Protein AF-A0A077ZLP6-F1 (afdb_monomer_lite)

Sequence (309 aa):
MMGVIFCQIMNKIVESLLLATILLAFRTSAKTLIQLREEMIDIIDYIYEKGIHTNPPIGLAITALKTGIINHQLAQCRLTYPAGLPMRWYLPFSEEDHAFSDLKSLMERLSTSNQTEYNLLQWGSIRYNKNGQVRNKSDNAVYLYQIPNIINGIFLRTMNRSNDQKEYNILYSDFEGDYFVASHKIKDEKIVAPKVAVLFNNLTTLRNVFNAWIPKQVGSLFITYTAEKGIQYVDLYGVPVVGKDEVQQNYSVFVCVHDPVRQYCFSRGKIKDCDIEYDSCVQCLPNLGMRNCQLGMNTIFFNLLSIFT

Foldseek 3Di:
DPVVVVVVVVVVVVVVVVVVVVVVVVVVVVVLLLLLLVVLVVLLVCLLPQQLFFVLRKAKFKAFLAPPPDPCSPQRCCQDFQRWFFAAFAAALDPVDHRCPGVVVVRVPTDTHPDRLKPPDGLCLQLAFPVRDGDDPPDSRHDQLSRFKEWNQKKFFDWDADPVRQWIWTWIAGSVRDIDIWIQGDDPNATDDDRPHHRDSHSVVVVQLCVQCVVPSPGIWIWIQGSRRGTFTADSSQHTSDDDDGDPHSMHMGITRGDRQNVFAPDWDWDDDPNDIIIARPHTDPPPVSRNHCPVVNVVVVVCVVVVD

Organism: Trichuris trichiura (NCBI:txid36087)

Structure (mmCIF, N/CA/C/O backbone):
data_AF-A0A077ZLP6-F1
#
_entry.id   AF-A0A077ZLP6-F1
#
loop_
_atom_site.group_PDB
_atom_site.id
_atom_site.type_symbol
_atom_site.label_atom_id
_atom_site.label_alt_id
_atom_site.label_comp_id
_atom_site.label_asym_id
_atom_site.label_entity_id
_atom_site.label_seq_id
_atom_site.pdbx_PDB_ins_code
_atom_site.Cartn_x
_atom_site.Cartn_y
_atom_site.Cartn_z
_atom_site.occupancy
_atom_site.B_iso_or_equiv
_atom_site.auth_seq_id
_atom_site.auth_comp_id
_atom_site.auth_asym_id
_atom_site.auth_atom_id
_atom_site.pdbx_PDB_model_num
ATOM 1 N N . MET A 1 1 ? -37.860 -47.439 21.982 1.00 48.22 1 MET A N 1
ATOM 2 C CA . MET A 1 1 ? -36.979 -47.420 20.787 1.00 48.22 1 MET A CA 1
ATOM 3 C C . MET A 1 1 ? -36.979 -46.090 20.017 1.00 48.22 1 MET A C 1
ATOM 5 O O . MET A 1 1 ? -36.049 -45.851 19.264 1.00 48.22 1 MET A O 1
ATOM 9 N N . MET A 1 2 ? -37.956 -45.195 20.225 1.00 44.34 2 MET A N 1
ATOM 10 C CA . MET A 1 2 ? -38.107 -43.938 19.467 1.00 44.34 2 MET A CA 1
ATOM 11 C C . MET A 1 2 ? -37.126 -42.810 19.876 1.00 44.34 2 MET A C 1
ATOM 13 O O . MET A 1 2 ? -36.777 -41.971 19.053 1.00 44.34 2 MET A O 1
ATOM 17 N N . GLY A 1 3 ? -36.622 -42.813 21.120 1.00 41.28 3 GLY A N 1
ATOM 18 C CA . GLY A 1 3 ? -35.742 -41.751 21.643 1.00 41.28 3 GLY A CA 1
ATOM 19 C C . GLY A 1 3 ? -34.288 -41.777 21.145 1.00 41.28 3 GLY A C 1
ATOM 20 O O . GLY A 1 3 ? -33.660 -40.729 21.042 1.00 41.28 3 GLY A O 1
ATOM 21 N N . VAL A 1 4 ? -33.754 -42.949 20.778 1.00 46.72 4 VAL A N 1
ATOM 22 C CA . VAL A 1 4 ? -32.366 -43.072 20.279 1.00 46.72 4 VAL A CA 1
ATOM 23 C C . VAL A 1 4 ? -32.246 -42.543 18.844 1.00 46.72 4 VAL A C 1
ATOM 25 O O . VAL A 1 4 ? -31.260 -41.894 18.503 1.00 46.72 4 VAL A O 1
ATOM 28 N N . ILE A 1 5 ? -33.284 -42.745 18.027 1.00 50.25 5 ILE A N 1
ATOM 29 C CA . ILE A 1 5 ? -33.324 -42.285 16.632 1.00 50.25 5 ILE A CA 1
ATOM 30 C C . ILE A 1 5 ? -33.351 -40.750 16.569 1.00 50.25 5 ILE A C 1
ATOM 32 O O . ILE A 1 5 ? -32.614 -40.152 15.789 1.00 50.25 5 ILE A O 1
ATOM 36 N N . PHE A 1 6 ? -34.137 -40.098 17.432 1.00 33.94 6 PHE A N 1
ATOM 37 C CA . PHE A 1 6 ? -34.251 -38.634 17.446 1.00 33.94 6 PHE A CA 1
ATOM 38 C C . PHE A 1 6 ? -32.930 -37.941 17.814 1.00 33.94 6 PHE A C 1
ATOM 40 O O . PHE A 1 6 ? -32.545 -36.961 17.179 1.00 33.94 6 PHE A O 1
ATOM 47 N N . CYS A 1 7 ? -32.197 -38.489 18.789 1.00 42.88 7 CYS A N 1
ATOM 48 C CA . CYS A 1 7 ? -30.917 -37.933 19.232 1.00 42.88 7 CYS A CA 1
ATOM 49 C C . CYS A 1 7 ? -29.829 -38.054 18.145 1.00 42.88 7 CYS A C 1
ATOM 51 O O . CYS A 1 7 ? -29.072 -37.115 17.904 1.00 42.88 7 CYS A O 1
ATOM 53 N N . GLN A 1 8 ? -29.802 -39.176 17.412 1.00 48.22 8 GLN A N 1
ATOM 54 C CA . GLN A 1 8 ? -28.882 -39.358 16.284 1.00 48.22 8 GLN A CA 1
ATOM 55 C C . GLN A 1 8 ? -29.190 -38.428 15.102 1.00 48.22 8 GLN A C 1
ATOM 57 O O . GLN A 1 8 ? -28.264 -37.939 14.456 1.00 48.22 8 GLN A O 1
ATOM 62 N N . ILE A 1 9 ? -30.470 -38.162 14.817 1.00 58.56 9 ILE A N 1
ATOM 63 C CA . ILE A 1 9 ? -30.868 -37.221 13.759 1.00 58.56 9 ILE A CA 1
ATOM 64 C C . ILE A 1 9 ? -30.457 -35.792 14.135 1.00 58.56 9 ILE A C 1
ATOM 66 O O . ILE A 1 9 ? -29.878 -35.090 13.308 1.00 58.56 9 ILE A O 1
ATOM 70 N N . MET A 1 10 ? -30.699 -35.375 15.381 1.00 50.28 10 MET A N 1
ATOM 71 C CA . MET A 1 10 ? -30.388 -34.015 15.827 1.00 50.28 10 MET A CA 1
ATOM 72 C C . MET A 1 10 ? -28.877 -33.735 15.811 1.00 50.28 10 MET A C 1
ATOM 74 O O . MET A 1 10 ? -28.467 -32.693 15.304 1.00 50.28 10 MET A O 1
ATOM 78 N N . ASN A 1 11 ? -28.045 -34.689 16.250 1.00 60.09 11 ASN A N 1
ATOM 79 C CA . ASN A 1 11 ? -26.585 -34.555 16.164 1.00 60.09 11 ASN A CA 1
ATOM 80 C C . ASN A 1 11 ? -26.098 -34.433 14.714 1.00 60.09 11 ASN A C 1
ATOM 82 O O . ASN A 1 11 ? -25.303 -33.545 14.419 1.00 60.09 11 ASN A O 1
ATOM 86 N N . LYS A 1 12 ? -26.631 -35.239 13.783 1.00 62.28 12 LYS A N 1
ATOM 87 C CA . LYS A 1 12 ? -26.271 -35.139 12.357 1.00 62.28 12 LYS A CA 1
ATOM 88 C C . LYS A 1 12 ? -26.661 -33.796 11.738 1.00 62.28 12 LYS A C 1
ATOM 90 O O . LYS A 1 12 ? -25.927 -33.285 10.894 1.00 62.28 12 LYS A O 1
ATOM 95 N N . ILE A 1 13 ? -27.797 -33.219 12.139 1.00 71.69 13 ILE A N 1
ATOM 96 C CA . ILE A 1 13 ? -28.237 -31.899 11.664 1.00 71.69 13 ILE A CA 1
ATOM 97 C C . ILE A 1 13 ? -27.303 -30.801 12.189 1.00 71.69 13 ILE A C 1
ATOM 99 O O . ILE A 1 13 ? -26.882 -29.949 11.409 1.00 71.69 13 ILE A O 1
ATOM 103 N N . VAL A 1 14 ? -26.937 -30.838 13.475 1.00 65.44 14 VAL A N 1
ATOM 104 C CA . VAL A 1 14 ? -26.019 -29.859 14.084 1.00 65.44 14 VAL A CA 1
ATOM 105 C C . VAL A 1 14 ? -24.618 -29.959 13.478 1.00 65.44 14 VAL A C 1
ATOM 107 O O . VAL A 1 14 ? -24.058 -28.936 13.095 1.00 65.44 14 VAL A O 1
ATOM 110 N N . GLU A 1 15 ? -24.076 -31.169 13.313 1.00 64.56 15 GLU A N 1
ATOM 111 C CA . GLU A 1 15 ? -22.787 -31.388 12.643 1.00 64.56 15 GLU A CA 1
ATOM 112 C C . GLU A 1 15 ? -22.812 -30.879 11.197 1.00 64.56 15 GLU A C 1
ATOM 114 O O . GLU A 1 15 ? -21.887 -30.187 10.775 1.00 64.56 15 GLU A O 1
ATOM 119 N N . SER A 1 16 ? -23.894 -31.144 10.454 1.00 66.44 16 SER A N 1
ATOM 120 C CA . SER A 1 16 ? -24.053 -30.668 9.073 1.00 66.44 16 SER A CA 1
ATOM 121 C C . SER A 1 16 ? -24.166 -29.143 8.988 1.00 66.44 16 SER A C 1
ATOM 123 O O . SER A 1 16 ? -23.597 -28.543 8.080 1.00 66.44 16 SER A O 1
ATOM 125 N N . LEU A 1 17 ? -24.863 -28.500 9.933 1.00 68.56 17 LEU A N 1
ATOM 126 C CA . LEU A 1 17 ? -24.962 -27.038 10.025 1.00 68.56 17 LEU A CA 1
ATOM 127 C C . LEU A 1 17 ? -23.618 -26.398 10.385 1.00 68.56 17 LEU A C 1
ATOM 129 O O . LEU A 1 17 ? -23.260 -25.375 9.797 1.00 68.56 17 LEU A O 1
ATOM 133 N N . LEU A 1 18 ? -22.864 -27.002 11.308 1.00 67.12 18 LEU A N 1
ATOM 134 C CA . LEU A 1 18 ? -21.529 -26.543 11.691 1.00 67.12 18 LEU A CA 1
ATOM 135 C C . LEU A 1 18 ? -20.546 -26.687 10.519 1.00 67.12 18 LEU A C 1
ATOM 137 O O . LEU A 1 18 ? -19.848 -25.740 10.173 1.00 67.12 18 LEU A O 1
ATOM 141 N N . LEU A 1 19 ? -20.548 -27.839 9.841 1.00 63.84 19 LEU A N 1
ATOM 142 C CA . LEU A 1 19 ? -19.777 -28.068 8.616 1.00 63.84 19 LEU A CA 1
ATOM 143 C C . LEU A 1 19 ? -20.162 -27.076 7.516 1.00 63.84 19 LEU A C 1
ATOM 145 O O . LEU A 1 19 ? -19.279 -26.521 6.872 1.00 63.84 19 LEU A O 1
ATOM 149 N N . ALA A 1 20 ? -21.454 -26.801 7.318 1.00 61.38 20 ALA A N 1
ATOM 150 C CA . ALA A 1 20 ? -21.916 -25.840 6.321 1.00 61.38 20 ALA A CA 1
ATOM 151 C C . ALA A 1 20 ? -21.476 -24.405 6.645 1.00 61.38 20 ALA A C 1
ATOM 153 O O . ALA A 1 20 ? -21.004 -23.706 5.753 1.00 61.38 20 ALA A O 1
ATOM 154 N N . THR A 1 21 ? -21.572 -23.968 7.905 1.00 61.72 21 THR A N 1
ATOM 155 C CA . THR A 1 21 ? -21.102 -22.631 8.321 1.00 61.72 21 THR A CA 1
ATOM 156 C C . THR A 1 21 ? -19.587 -22.498 8.215 1.00 61.72 21 THR A C 1
ATOM 158 O O . THR A 1 21 ? -19.107 -21.488 7.703 1.00 61.72 21 THR A O 1
ATOM 161 N N . ILE A 1 22 ? -18.834 -23.529 8.603 1.00 63.56 22 ILE A N 1
ATOM 162 C CA . ILE A 1 22 ? -17.379 -23.587 8.434 1.00 63.56 22 ILE A CA 1
ATOM 163 C C . ILE A 1 22 ? -17.004 -23.544 6.941 1.00 63.56 22 ILE A C 1
ATOM 165 O O . ILE A 1 22 ? -16.161 -22.745 6.541 1.00 63.56 22 ILE A O 1
ATOM 169 N N . LEU A 1 23 ? -17.661 -24.341 6.089 1.00 53.47 23 LEU A N 1
ATOM 170 C CA . LEU A 1 23 ? -17.427 -24.356 4.638 1.00 53.47 23 LEU A CA 1
ATOM 171 C C . LEU A 1 23 ? -17.784 -23.023 3.974 1.00 53.47 23 LEU A C 1
ATOM 173 O O . LEU A 1 23 ? -17.065 -22.584 3.077 1.00 53.47 23 LEU A O 1
ATOM 177 N N . LEU A 1 24 ? -18.875 -22.376 4.394 1.00 47.62 24 LEU A N 1
ATOM 178 C CA . LEU A 1 24 ? -19.257 -21.049 3.910 1.00 47.62 24 LEU A CA 1
ATOM 179 C C . LEU A 1 24 ? -18.215 -20.003 4.308 1.00 47.62 24 LEU A C 1
ATOM 181 O O . LEU A 1 24 ? -17.778 -19.261 3.434 1.00 47.62 24 LEU A O 1
ATOM 185 N N . ALA A 1 25 ? -17.761 -20.002 5.566 1.00 45.91 25 ALA A N 1
ATOM 186 C CA . ALA A 1 25 ? -16.713 -19.101 6.041 1.00 45.91 25 ALA A CA 1
ATOM 187 C C . ALA A 1 25 ? -15.387 -19.310 5.288 1.00 45.91 25 ALA A C 1
ATOM 189 O O . ALA A 1 25 ? -14.769 -18.347 4.840 1.00 45.91 25 ALA A O 1
ATOM 190 N N . PHE A 1 26 ? -14.976 -20.564 5.062 1.00 46.78 26 PHE A N 1
ATOM 191 C CA . PHE A 1 26 ? -13.786 -20.860 4.260 1.00 46.78 26 PHE A CA 1
ATOM 192 C C . PHE A 1 26 ? -13.941 -20.417 2.803 1.00 46.78 26 PHE A C 1
ATOM 194 O O . PHE A 1 26 ? -12.996 -19.877 2.228 1.00 46.78 26 PHE A O 1
ATOM 201 N N . ARG A 1 27 ? -15.122 -20.601 2.197 1.00 35.47 27 ARG A N 1
ATOM 202 C CA . ARG A 1 27 ? -15.394 -20.151 0.823 1.00 35.47 27 ARG A CA 1
ATOM 203 C C . ARG A 1 27 ? -15.379 -18.633 0.699 1.00 35.47 27 ARG A C 1
ATOM 205 O O . ARG A 1 27 ? -14.809 -18.134 -0.267 1.00 35.47 27 ARG A O 1
ATOM 212 N N . THR A 1 28 ? -15.980 -17.903 1.640 1.00 53.41 28 THR A N 1
ATOM 213 C CA . THR A 1 28 ? -15.968 -16.434 1.616 1.00 53.41 28 THR A CA 1
ATOM 214 C C . THR A 1 28 ? -14.551 -15.905 1.799 1.00 53.41 28 THR A C 1
ATOM 216 O O . THR A 1 28 ? -14.108 -15.120 0.969 1.00 53.41 28 THR A O 1
ATOM 219 N N . SER A 1 29 ? -13.795 -16.408 2.782 1.00 55.69 29 SER A N 1
ATOM 220 C CA . SER A 1 29 ? -12.392 -16.018 2.977 1.00 55.69 29 SER A CA 1
ATOM 221 C C . SER A 1 29 ? -11.520 -16.333 1.757 1.00 55.69 29 SER A C 1
ATOM 223 O O . SER A 1 29 ? -10.764 -15.473 1.314 1.00 55.69 29 SER A O 1
ATOM 225 N N . ALA A 1 30 ? -11.648 -1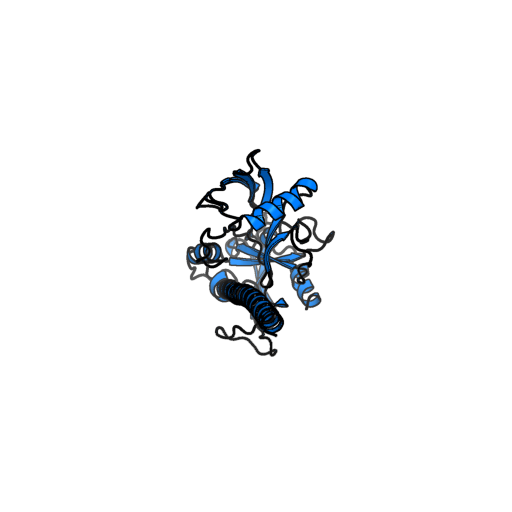7.525 1.162 1.00 50.19 30 ALA A N 1
ATOM 226 C CA . ALA A 1 30 ? -10.885 -17.889 -0.033 1.00 50.19 30 ALA A CA 1
ATOM 227 C C . ALA A 1 30 ? -11.230 -17.001 -1.240 1.00 50.19 30 ALA A C 1
ATOM 229 O O . ALA A 1 30 ? -10.330 -16.589 -1.972 1.00 50.19 30 ALA A O 1
ATOM 230 N N . LYS A 1 31 ? -12.516 -16.667 -1.430 1.00 56.19 31 LYS A N 1
ATOM 231 C CA . LYS A 1 31 ? -12.955 -15.752 -2.491 1.00 56.19 31 LYS A CA 1
ATOM 232 C C . LYS A 1 31 ? -12.349 -14.358 -2.302 1.00 56.19 31 LYS A C 1
ATOM 234 O O . LYS A 1 31 ? -11.838 -13.799 -3.267 1.00 56.19 31 LYS A O 1
ATOM 239 N N . THR A 1 32 ? -12.336 -13.842 -1.073 1.00 74.38 32 THR A N 1
ATOM 240 C CA . THR A 1 32 ? -11.725 -12.544 -0.750 1.00 74.38 32 THR A CA 1
ATOM 241 C C . THR A 1 32 ? -10.216 -12.532 -1.015 1.00 74.38 32 THR A C 1
ATOM 243 O O . THR A 1 32 ? -9.708 -11.556 -1.554 1.00 74.38 32 THR A O 1
ATOM 246 N N . LEU A 1 33 ? -9.496 -13.617 -0.703 1.00 74.19 33 LEU A N 1
ATOM 247 C CA . LEU A 1 33 ? -8.049 -13.706 -0.951 1.00 74.19 33 LEU A CA 1
ATOM 248 C C . LEU A 1 33 ? -7.694 -13.770 -2.439 1.00 74.19 33 LEU A C 1
ATOM 250 O O . LEU A 1 33 ? -6.760 -13.102 -2.876 1.00 74.19 33 LEU A O 1
ATOM 254 N N . ILE A 1 34 ? -8.434 -14.558 -3.226 1.00 82.00 34 ILE A N 1
ATOM 255 C CA . ILE A 1 34 ? -8.231 -14.622 -4.681 1.00 82.00 34 ILE A CA 1
ATOM 256 C C . ILE A 1 34 ? -8.481 -13.248 -5.299 1.00 82.00 34 ILE A C 1
ATOM 258 O O . ILE A 1 34 ? -7.645 -12.770 -6.059 1.00 82.00 34 ILE A O 1
ATOM 262 N N . GLN A 1 35 ? -9.585 -12.604 -4.921 1.00 83.56 35 GLN A N 1
ATOM 263 C CA . GLN A 1 35 ? -9.942 -11.282 -5.416 1.00 83.56 35 GLN A CA 1
ATOM 264 C C . GLN A 1 35 ? -8.870 -10.241 -5.068 1.00 83.56 35 GLN A C 1
ATOM 266 O O . GLN A 1 35 ? -8.406 -9.522 -5.945 1.00 83.56 35 GLN A O 1
ATOM 271 N N . LEU A 1 36 ? -8.407 -10.202 -3.817 1.00 83.75 36 LEU A N 1
ATOM 272 C CA . LEU A 1 36 ? -7.350 -9.282 -3.403 1.00 83.75 36 LEU A CA 1
ATOM 273 C C . LEU A 1 36 ? -6.045 -9.510 -4.178 1.00 83.75 36 LEU A C 1
ATOM 275 O O . LEU A 1 36 ? -5.389 -8.559 -4.596 1.00 83.75 36 LEU A O 1
ATOM 279 N N . ARG A 1 37 ? -5.662 -10.775 -4.369 1.00 86.38 37 ARG A N 1
ATOM 280 C CA . ARG A 1 37 ? -4.489 -11.142 -5.163 1.00 86.38 37 ARG A CA 1
ATOM 281 C C . ARG A 1 37 ? -4.602 -10.618 -6.595 1.00 86.38 37 ARG A C 1
ATOM 283 O O . ARG A 1 37 ? -3.617 -10.112 -7.122 1.00 86.38 37 ARG A O 1
ATOM 290 N N . GLU A 1 38 ? -5.770 -10.748 -7.215 1.00 87.12 38 GLU A N 1
ATOM 291 C CA . GLU A 1 38 ? -6.031 -10.226 -8.560 1.00 87.12 38 GLU A CA 1
ATOM 292 C C . GLU A 1 38 ? -5.980 -8.693 -8.596 1.00 87.12 38 GLU A C 1
ATOM 294 O O . GLU A 1 38 ? -5.332 -8.135 -9.477 1.00 87.12 38 GLU A O 1
ATOM 299 N N . GLU A 1 39 ? -6.561 -8.013 -7.604 1.00 87.62 39 GLU A N 1
ATOM 300 C CA . GLU A 1 39 ? -6.491 -6.551 -7.476 1.00 87.62 39 GLU A CA 1
ATOM 301 C C . GLU A 1 39 ? -5.045 -6.050 -7.333 1.00 87.62 39 GLU A C 1
ATOM 303 O O . GLU A 1 39 ? -4.663 -5.063 -7.959 1.00 87.62 39 GLU A O 1
ATOM 308 N N . MET A 1 40 ? -4.209 -6.739 -6.550 1.00 88.12 40 MET A N 1
ATOM 309 C CA . MET A 1 40 ? -2.796 -6.375 -6.406 1.00 88.12 40 MET A CA 1
ATOM 310 C C . MET A 1 40 ? -2.015 -6.565 -7.706 1.00 88.12 40 MET A C 1
ATOM 312 O O . MET A 1 40 ? -1.199 -5.711 -8.047 1.00 88.12 40 MET A O 1
ATOM 316 N N . ILE A 1 41 ? -2.262 -7.658 -8.438 1.00 87.50 41 ILE A N 1
ATOM 317 C CA . ILE A 1 41 ? -1.643 -7.884 -9.753 1.00 87.50 41 ILE A CA 1
ATOM 318 C C . ILE A 1 41 ? -2.039 -6.761 -10.719 1.00 87.50 41 ILE A C 1
ATOM 320 O O . ILE A 1 41 ? -1.160 -6.208 -11.370 1.00 87.50 41 ILE A O 1
ATOM 324 N N . ASP A 1 42 ? -3.317 -6.373 -10.758 1.00 87.38 42 ASP A N 1
ATOM 325 C CA . ASP A 1 42 ? -3.814 -5.294 -11.624 1.00 87.38 42 ASP A CA 1
ATOM 326 C C . ASP A 1 42 ? -3.141 -3.943 -11.324 1.00 87.38 42 ASP A C 1
ATOM 328 O O . ASP A 1 42 ? -2.710 -3.242 -12.239 1.00 87.38 42 ASP A O 1
ATOM 332 N N . ILE A 1 43 ? -2.961 -3.595 -10.044 1.00 88.88 43 ILE A N 1
ATOM 333 C CA . ILE A 1 43 ? -2.231 -2.382 -9.643 1.00 88.88 43 ILE A CA 1
ATOM 334 C C . ILE A 1 43 ? -0.769 -2.425 -10.097 1.00 88.88 43 ILE A C 1
ATOM 336 O O . ILE A 1 43 ? -0.258 -1.435 -10.624 1.00 88.88 43 ILE A O 1
ATOM 340 N N . ILE A 1 44 ? -0.081 -3.552 -9.902 1.00 85.56 44 ILE A N 1
ATOM 341 C CA . ILE A 1 44 ? 1.331 -3.684 -10.285 1.00 85.56 44 ILE A CA 1
ATOM 342 C C . ILE A 1 44 ? 1.476 -3.639 -11.809 1.00 85.56 44 ILE A C 1
ATOM 344 O O . ILE A 1 44 ? 2.371 -2.958 -12.307 1.00 85.56 44 ILE A O 1
ATOM 348 N N . ASP A 1 45 ? 0.579 -4.297 -12.544 1.00 84.56 45 ASP A N 1
ATOM 349 C CA . ASP A 1 45 ? 0.541 -4.270 -14.006 1.00 84.56 45 ASP A CA 1
ATOM 350 C C . ASP A 1 45 ? 0.254 -2.859 -14.533 1.00 84.56 45 ASP A C 1
ATOM 352 O O . ASP A 1 45 ? 0.907 -2.412 -15.477 1.00 84.56 45 ASP A O 1
ATOM 356 N N . TYR A 1 46 ? -0.644 -2.108 -13.887 1.00 86.94 46 TYR A N 1
ATOM 357 C CA . TYR A 1 46 ? -0.877 -0.703 -14.219 1.00 86.94 46 TYR A CA 1
ATOM 358 C C . TYR A 1 46 ? 0.396 0.132 -14.045 1.00 86.94 46 TYR A C 1
ATOM 360 O O . TYR A 1 46 ? 0.783 0.866 -14.955 1.00 86.94 46 TYR A O 1
ATOM 368 N N . ILE A 1 47 ? 1.082 0.014 -12.904 1.00 84.94 47 ILE A N 1
ATOM 369 C CA . ILE A 1 47 ? 2.330 0.752 -12.650 1.00 84.94 47 ILE A CA 1
ATOM 370 C C . ILE A 1 47 ? 3.404 0.348 -13.669 1.00 84.94 47 ILE A C 1
ATOM 372 O O . ILE A 1 47 ? 4.082 1.213 -14.222 1.00 84.94 47 ILE A O 1
ATOM 376 N N . TYR A 1 48 ? 3.517 -0.946 -13.970 1.00 79.00 48 TYR A N 1
ATOM 377 C CA . TYR A 1 48 ? 4.460 -1.484 -14.948 1.00 79.00 48 TYR A CA 1
ATOM 378 C C . TYR A 1 48 ? 4.229 -0.920 -16.359 1.00 79.00 48 TYR A C 1
ATOM 380 O O . TYR A 1 48 ? 5.180 -0.499 -17.019 1.00 79.00 48 TYR A O 1
ATOM 388 N N . GLU A 1 49 ? 2.977 -0.905 -16.828 1.00 79.56 49 GLU A N 1
ATOM 389 C CA . GLU A 1 49 ? 2.623 -0.512 -18.198 1.00 79.56 49 GLU A CA 1
ATOM 390 C C . GLU A 1 49 ? 2.467 1.002 -18.379 1.00 79.56 49 GLU A C 1
ATOM 392 O O . GLU A 1 49 ? 2.730 1.527 -19.462 1.00 79.56 49 GLU A O 1
ATOM 397 N N . LYS A 1 50 ? 1.965 1.704 -17.359 1.00 83.44 50 LYS A N 1
ATOM 398 C CA . LYS A 1 50 ? 1.537 3.107 -17.457 1.00 83.44 50 LYS A CA 1
ATOM 399 C C . LYS A 1 50 ? 2.325 4.052 -16.568 1.00 83.44 50 LYS A C 1
ATOM 401 O O . LYS A 1 50 ? 2.357 5.235 -16.888 1.00 83.44 50 LYS A O 1
ATOM 406 N N . GLY A 1 51 ? 2.986 3.570 -15.516 1.00 82.94 51 GLY A N 1
ATOM 407 C CA . GLY A 1 51 ? 3.647 4.423 -14.524 1.00 82.94 51 GLY A CA 1
ATOM 408 C C . GLY A 1 51 ? 4.679 5.381 -15.125 1.00 82.94 51 GLY A C 1
ATOM 409 O O . GLY A 1 51 ? 4.693 6.557 -14.785 1.00 82.94 51 GLY A O 1
ATOM 410 N N . ILE A 1 52 ? 5.471 4.939 -16.106 1.00 76.94 52 ILE A N 1
ATOM 411 C CA . ILE A 1 52 ? 6.451 5.808 -16.794 1.00 76.94 52 ILE A CA 1
ATOM 412 C C . ILE A 1 52 ? 5.810 6.872 -17.700 1.00 76.94 52 ILE A C 1
ATOM 414 O O . ILE A 1 52 ? 6.471 7.826 -18.109 1.00 76.94 52 ILE A O 1
ATOM 418 N N . HIS A 1 53 ? 4.539 6.680 -18.053 1.00 79.94 53 HIS A N 1
ATOM 419 C CA . HIS A 1 53 ? 3.763 7.558 -18.920 1.00 79.94 53 HIS A CA 1
ATOM 420 C C . HIS A 1 53 ? 2.835 8.478 -18.130 1.00 79.94 53 HIS A C 1
ATOM 422 O O . HIS A 1 53 ? 2.155 9.297 -18.742 1.00 79.94 53 HIS A O 1
ATOM 428 N N . THR A 1 54 ? 2.758 8.370 -16.804 1.00 82.12 54 THR A N 1
ATOM 429 C CA . THR A 1 54 ? 2.031 9.353 -15.999 1.00 82.12 54 THR A CA 1
ATOM 430 C C . THR A 1 54 ? 2.900 10.584 -15.755 1.00 82.12 54 THR A C 1
ATOM 432 O O . THR A 1 54 ? 4.127 10.521 -15.793 1.00 82.12 54 THR A O 1
ATOM 435 N N . ASN A 1 55 ? 2.265 11.727 -15.515 1.00 80.06 55 ASN A N 1
ATOM 436 C CA . ASN A 1 55 ? 2.922 12.943 -15.052 1.00 80.06 55 ASN A CA 1
ATOM 437 C C . ASN A 1 55 ? 2.262 13.421 -13.743 1.00 80.06 55 ASN A C 1
ATOM 439 O O . ASN A 1 55 ? 1.100 13.850 -13.793 1.00 80.06 55 ASN A O 1
ATOM 443 N N . PRO A 1 56 ? 2.969 13.351 -12.597 1.00 80.00 56 PRO A N 1
ATOM 444 C CA . PRO A 1 56 ? 4.321 12.790 -12.435 1.00 80.00 56 PRO A CA 1
ATOM 445 C C . PRO A 1 56 ? 4.384 11.270 -12.715 1.00 80.00 56 PRO A C 1
ATOM 447 O O . PRO A 1 56 ? 3.355 10.593 -12.597 1.00 80.00 56 PRO A O 1
ATOM 450 N N . PRO A 1 57 ? 5.556 10.707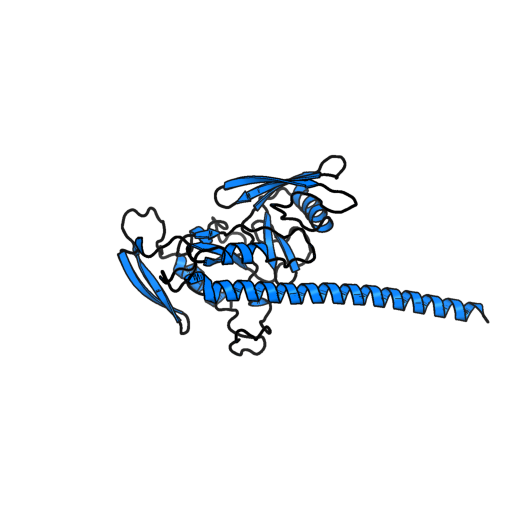 -13.072 1.00 80.50 57 PRO A N 1
ATOM 451 C CA . PRO A 1 57 ? 5.721 9.262 -13.221 1.00 80.50 57 PRO A CA 1
ATOM 452 C C . PRO A 1 57 ? 5.447 8.507 -11.917 1.00 80.50 57 PRO A C 1
ATOM 454 O O . PRO A 1 57 ? 5.766 8.996 -10.833 1.00 80.50 57 PRO A O 1
ATOM 457 N N . ILE A 1 58 ? 4.894 7.301 -12.015 1.00 83.56 58 ILE A N 1
ATOM 458 C CA . ILE A 1 58 ? 4.675 6.400 -10.876 1.00 83.56 58 ILE A CA 1
ATOM 459 C C . ILE A 1 58 ? 5.656 5.228 -10.933 1.00 83.56 58 ILE A C 1
ATOM 461 O O . ILE A 1 58 ? 5.898 4.658 -11.997 1.00 83.56 58 ILE A O 1
ATOM 465 N N . GLY A 1 59 ? 6.179 4.835 -9.774 1.00 80.25 59 GLY A N 1
ATOM 466 C CA . GLY A 1 59 ? 7.026 3.658 -9.604 1.00 80.25 59 GLY A CA 1
ATOM 467 C C . GLY A 1 59 ? 6.835 2.993 -8.243 1.00 80.25 59 GLY A C 1
ATOM 468 O O . GLY A 1 59 ? 5.926 3.337 -7.484 1.00 80.25 59 GLY A O 1
ATOM 469 N N . LEU A 1 60 ? 7.694 2.020 -7.938 1.00 80.06 60 LEU A N 1
ATOM 470 C CA . LEU A 1 60 ? 7.700 1.297 -6.666 1.00 80.06 60 LEU A CA 1
ATOM 471 C C . LEU A 1 60 ? 9.043 1.487 -5.949 1.00 80.06 60 LEU A C 1
ATOM 473 O O . LEU A 1 60 ? 10.098 1.320 -6.559 1.00 80.06 60 LEU A O 1
ATOM 477 N N . ALA A 1 61 ? 9.010 1.778 -4.647 1.00 75.62 61 ALA A N 1
ATOM 478 C CA . ALA A 1 61 ? 10.195 1.791 -3.784 1.00 75.62 61 ALA A CA 1
ATOM 479 C C . ALA A 1 61 ? 10.127 0.673 -2.753 1.00 75.62 61 ALA A C 1
ATOM 481 O O . ALA A 1 61 ? 9.104 0.487 -2.104 1.00 75.62 61 ALA A O 1
ATOM 482 N N . ILE A 1 62 ? 11.231 -0.038 -2.556 1.00 72.38 62 ILE A N 1
ATOM 483 C CA . ILE A 1 62 ? 11.287 -1.222 -1.697 1.00 72.38 62 ILE A CA 1
ATOM 484 C C . ILE A 1 62 ? 11.719 -0.814 -0.291 1.00 72.38 62 ILE A C 1
ATOM 486 O O . ILE A 1 62 ? 12.654 -0.040 -0.119 1.00 72.38 62 ILE A O 1
ATOM 490 N N . THR A 1 63 ? 11.069 -1.372 0.723 1.00 69.44 63 THR A N 1
ATOM 491 C CA . THR A 1 63 ? 11.494 -1.293 2.119 1.00 69.44 63 THR A CA 1
ATOM 492 C C . THR A 1 63 ? 11.773 -2.689 2.658 1.00 69.44 63 THR A C 1
ATOM 494 O O . THR A 1 63 ? 10.973 -3.604 2.472 1.00 69.44 63 THR A O 1
ATOM 497 N N . ALA A 1 64 ? 12.908 -2.864 3.333 1.00 65.06 64 ALA A N 1
ATOM 498 C CA . ALA A 1 64 ? 13.188 -4.086 4.077 1.00 65.06 64 ALA A CA 1
ATOM 499 C C . ALA A 1 64 ? 12.524 -4.006 5.458 1.00 65.06 64 ALA A C 1
ATOM 501 O O . ALA A 1 64 ? 12.790 -3.079 6.226 1.00 65.06 64 ALA A O 1
ATOM 502 N N . LEU A 1 65 ? 11.718 -5.008 5.800 1.00 58.91 65 LEU A N 1
ATOM 503 C CA . LEU A 1 65 ? 11.102 -5.170 7.119 1.00 58.91 65 LEU A CA 1
ATOM 504 C C . LEU A 1 65 ? 12.075 -5.878 8.080 1.00 58.91 65 LEU A C 1
ATOM 506 O O . LEU A 1 65 ? 11.774 -6.929 8.634 1.00 58.91 65 LEU A O 1
ATOM 510 N N . LYS A 1 66 ? 13.304 -5.361 8.219 1.00 52.09 66 LYS A N 1
ATOM 511 C CA . LYS A 1 66 ? 14.314 -5.923 9.134 1.00 52.09 66 LYS A CA 1
ATOM 512 C C . LYS A 1 66 ? 14.831 -4.877 10.113 1.00 52.09 66 LYS A C 1
ATOM 514 O O . LYS A 1 66 ? 15.214 -3.768 9.733 1.00 52.09 66 LYS A O 1
ATOM 519 N N . THR A 1 67 ? 14.889 -5.264 11.385 1.00 50.44 67 THR A N 1
ATOM 520 C CA . THR A 1 67 ? 15.500 -4.502 12.480 1.00 50.44 67 THR A CA 1
ATOM 521 C C . THR A 1 67 ? 16.964 -4.173 12.180 1.00 50.44 67 THR A C 1
ATOM 523 O O . THR A 1 67 ? 17.738 -5.056 11.819 1.00 50.44 67 THR A O 1
ATOM 526 N N . GLY A 1 68 ? 17.358 -2.911 12.373 1.00 42.41 68 GLY A N 1
ATOM 527 C CA . GLY A 1 68 ? 18.767 -2.497 12.435 1.00 42.41 68 GLY A CA 1
ATOM 528 C C . GLY A 1 68 ? 19.495 -2.278 11.104 1.00 42.41 68 GLY A C 1
ATOM 529 O O . GLY A 1 68 ? 20.661 -1.905 11.135 1.00 42.41 68 GLY A O 1
ATOM 530 N N . ILE A 1 69 ? 18.848 -2.473 9.948 1.00 41.16 69 ILE A N 1
ATOM 531 C CA . ILE A 1 69 ? 19.519 -2.340 8.637 1.00 41.16 69 ILE A CA 1
ATOM 532 C C . ILE A 1 69 ? 19.321 -0.949 8.009 1.00 41.16 69 ILE A C 1
ATOM 534 O O . ILE A 1 69 ? 20.157 -0.502 7.229 1.00 41.16 69 ILE A O 1
ATOM 538 N N . ILE A 1 70 ? 18.248 -0.224 8.349 1.00 39.50 70 ILE A N 1
ATOM 539 C CA . ILE A 1 70 ? 17.920 1.056 7.702 1.00 39.50 70 ILE A CA 1
ATOM 540 C C . ILE A 1 70 ? 17.596 2.116 8.764 1.00 39.50 70 ILE A C 1
ATOM 542 O O . ILE A 1 70 ? 16.589 2.018 9.454 1.00 39.50 70 ILE A O 1
ATOM 546 N N . ASN A 1 71 ? 18.422 3.164 8.867 1.00 41.88 71 ASN A N 1
ATOM 547 C CA . ASN A 1 71 ? 18.196 4.297 9.786 1.00 41.88 71 ASN A CA 1
ATOM 548 C C . ASN A 1 71 ? 17.075 5.247 9.316 1.00 41.88 71 ASN A C 1
ATOM 550 O O . ASN A 1 71 ? 16.548 6.033 10.099 1.00 41.88 71 ASN A O 1
ATOM 554 N N . HIS A 1 72 ? 16.682 5.164 8.041 1.00 48.34 72 HIS A N 1
ATOM 555 C CA . HIS A 1 72 ? 15.626 5.978 7.435 1.00 48.34 72 HIS A CA 1
ATOM 556 C C . HIS A 1 72 ? 14.619 5.107 6.667 1.00 48.34 72 HIS A C 1
ATOM 558 O O . HIS A 1 72 ? 14.407 5.296 5.473 1.00 48.34 72 HIS A O 1
ATOM 564 N N . GLN A 1 73 ? 13.984 4.147 7.355 1.00 46.84 73 GLN A N 1
ATOM 565 C CA . GLN A 1 73 ? 12.984 3.211 6.794 1.00 46.84 73 GLN A CA 1
ATOM 566 C C . GLN A 1 73 ? 11.834 3.904 6.032 1.00 46.84 73 GLN A C 1
ATOM 568 O O . GLN A 1 73 ? 11.173 3.283 5.205 1.00 46.84 73 GLN A O 1
ATOM 573 N N . LEU A 1 74 ? 11.621 5.199 6.284 1.00 53.31 74 LEU A N 1
ATOM 574 C CA . LEU A 1 74 ? 10.559 6.033 5.713 1.00 53.31 74 LEU A CA 1
ATOM 575 C C . LEU A 1 74 ? 10.994 6.847 4.489 1.00 53.31 74 LEU A C 1
ATOM 577 O O . LEU A 1 74 ? 10.169 7.507 3.866 1.00 53.31 74 LEU A O 1
ATOM 581 N N . ALA A 1 75 ? 12.282 6.826 4.145 1.00 59.84 75 ALA A N 1
ATOM 582 C CA . ALA A 1 75 ? 12.822 7.621 3.055 1.00 59.84 75 ALA A CA 1
ATOM 583 C C . ALA A 1 75 ? 12.841 6.863 1.724 1.00 59.84 75 ALA A C 1
ATOM 585 O O . ALA A 1 75 ? 13.406 7.387 0.785 1.00 59.84 75 ALA A O 1
ATOM 586 N N . GLN A 1 76 ? 12.237 5.676 1.592 1.00 65.56 76 GLN A N 1
ATOM 587 C CA . GLN A 1 76 ? 12.468 4.826 0.414 1.00 65.56 76 GLN A CA 1
ATOM 588 C C . GLN A 1 76 ? 12.125 5.511 -0.910 1.00 65.56 76 GLN A C 1
ATOM 590 O O . GLN A 1 76 ? 13.005 5.591 -1.751 1.00 65.56 76 GLN A O 1
ATOM 595 N N . CYS A 1 77 ? 10.941 6.116 -1.079 1.00 75.12 77 CYS A N 1
ATOM 596 C CA . CYS A 1 77 ? 10.674 6.902 -2.296 1.00 75.12 77 CYS A CA 1
ATOM 597 C C . CYS A 1 77 ? 11.603 8.128 -2.419 1.00 75.12 77 CYS A C 1
ATOM 599 O O . CYS A 1 77 ? 12.004 8.504 -3.513 1.00 75.12 77 CYS A O 1
ATOM 601 N N . ARG A 1 78 ? 12.002 8.762 -1.308 1.00 67.69 78 ARG A N 1
ATOM 602 C CA . ARG A 1 78 ? 12.950 9.895 -1.342 1.00 67.69 78 ARG A CA 1
ATOM 603 C C . ARG A 1 78 ? 14.378 9.462 -1.693 1.00 67.69 78 ARG A C 1
ATOM 605 O O . ARG A 1 78 ? 15.157 10.274 -2.178 1.00 67.69 78 ARG A O 1
ATOM 612 N N . LEU A 1 79 ? 14.710 8.207 -1.409 1.00 56.81 79 LEU A N 1
ATOM 613 C CA . LEU A 1 79 ? 15.980 7.559 -1.687 1.00 56.81 79 LEU A CA 1
ATOM 614 C C . LEU A 1 79 ? 15.945 6.814 -3.018 1.00 56.81 79 LEU A C 1
ATOM 616 O O . LEU A 1 79 ? 17.012 6.481 -3.510 1.00 56.81 79 LEU A O 1
ATOM 620 N N . THR A 1 80 ? 14.791 6.557 -3.640 1.00 59.06 80 THR A N 1
ATOM 621 C CA . THR A 1 80 ? 14.775 6.038 -5.009 1.00 59.06 80 THR A CA 1
ATOM 622 C C . THR A 1 80 ? 15.323 7.073 -5.979 1.00 59.06 80 THR A C 1
ATOM 624 O O . THR A 1 80 ? 15.439 8.261 -5.681 1.00 59.06 80 THR A O 1
ATOM 627 N N . TYR A 1 81 ? 15.674 6.599 -7.168 1.00 54.31 81 TYR A N 1
ATOM 628 C CA . TYR A 1 81 ? 15.926 7.447 -8.316 1.00 54.31 81 TYR A CA 1
ATOM 629 C C . TYR A 1 81 ? 14.851 7.152 -9.376 1.00 54.31 81 TYR A C 1
ATOM 631 O O . TYR A 1 81 ? 14.790 6.006 -9.828 1.00 54.31 81 TYR A O 1
ATOM 639 N N . PRO A 1 82 ? 14.028 8.138 -9.780 1.00 60.47 82 PRO A N 1
ATOM 640 C CA . PRO A 1 82 ? 13.906 9.490 -9.223 1.00 60.47 82 PRO A CA 1
ATOM 641 C C . PRO A 1 82 ? 13.593 9.527 -7.732 1.00 60.47 82 PRO A C 1
ATOM 643 O O . PRO A 1 82 ? 12.963 8.597 -7.214 1.00 60.47 82 PRO A O 1
ATOM 646 N N . ALA A 1 83 ? 13.930 10.642 -7.077 1.00 67.69 83 ALA A N 1
ATOM 647 C CA . ALA A 1 83 ? 13.332 10.902 -5.780 1.00 67.69 83 ALA A CA 1
ATOM 648 C C . ALA A 1 83 ? 11.828 11.099 -5.989 1.00 67.69 83 ALA A C 1
ATOM 650 O O . ALA A 1 83 ? 11.375 11.643 -6.996 1.00 67.69 83 ALA A O 1
ATOM 651 N N . GLY A 1 84 ? 11.051 10.597 -5.051 1.00 75.81 84 GLY A N 1
ATOM 652 C CA . GLY A 1 84 ? 9.610 10.651 -5.104 1.00 75.81 84 GLY A CA 1
ATOM 653 C C . GLY A 1 84 ? 9.005 10.712 -3.719 1.00 75.81 84 GLY A C 1
ATOM 654 O O . GLY A 1 84 ? 9.681 10.581 -2.691 1.00 75.81 84 GLY A O 1
ATOM 655 N N . LEU A 1 85 ? 7.694 10.880 -3.706 1.00 82.56 85 LEU A N 1
ATOM 656 C CA . LEU A 1 85 ? 6.880 10.816 -2.510 1.00 82.56 85 LEU A CA 1
ATOM 657 C C . LEU A 1 85 ? 5.992 9.582 -2.576 1.00 82.56 85 LEU A C 1
ATOM 659 O O . LEU A 1 85 ? 5.487 9.248 -3.650 1.00 82.56 85 LEU A O 1
ATOM 663 N N . PRO A 1 86 ? 5.773 8.893 -1.451 1.00 85.81 86 PRO A N 1
ATOM 664 C CA . PRO A 1 86 ? 4.801 7.819 -1.427 1.00 85.81 86 PRO A CA 1
ATOM 665 C C . PRO A 1 86 ? 3.409 8.360 -1.748 1.00 85.81 86 PRO A C 1
ATOM 667 O O . PRO A 1 86 ? 2.963 9.358 -1.179 1.00 85.81 86 PRO A O 1
ATOM 670 N N . MET A 1 87 ? 2.717 7.687 -2.657 1.00 88.38 87 MET A N 1
ATOM 671 C CA . MET A 1 87 ? 1.328 7.962 -2.966 1.00 88.38 87 MET A CA 1
ATOM 672 C C . MET A 1 87 ? 0.473 7.523 -1.779 1.00 88.38 87 MET A C 1
ATOM 674 O O . MET A 1 87 ? 0.403 6.336 -1.455 1.00 88.38 87 MET A O 1
ATOM 678 N N . ARG A 1 88 ? -0.165 8.496 -1.126 1.00 87.44 88 ARG A N 1
ATOM 679 C CA . ARG A 1 88 ? -1.123 8.251 -0.047 1.00 87.44 88 ARG A CA 1
ATOM 680 C C . ARG A 1 88 ? -2.481 7.861 -0.622 1.00 87.44 88 ARG A C 1
ATOM 682 O O . ARG A 1 88 ? -2.956 8.522 -1.544 1.00 87.44 88 ARG A O 1
ATOM 689 N N . TRP A 1 89 ? -3.106 6.836 -0.058 1.00 88.50 89 TRP A N 1
ATOM 690 C CA . TRP A 1 89 ? -4.435 6.389 -0.477 1.00 88.50 89 TRP A CA 1
ATOM 691 C C . TRP A 1 89 ? -5.239 5.782 0.682 1.00 88.50 89 TRP A C 1
ATOM 693 O O . TRP A 1 89 ? -4.688 5.400 1.726 1.00 88.50 89 TRP A O 1
ATOM 703 N N . TYR A 1 90 ? -6.556 5.730 0.500 1.00 86.81 90 TYR A N 1
ATOM 704 C CA . TYR A 1 90 ? -7.546 5.337 1.503 1.00 86.81 90 TYR A CA 1
ATOM 705 C C . TYR A 1 90 ? -8.339 4.100 1.083 1.00 86.81 90 TYR A C 1
ATOM 707 O O . TYR A 1 90 ? -8.464 3.786 -0.095 1.00 86.81 90 TYR A O 1
ATOM 715 N N . LEU A 1 91 ? -8.935 3.408 2.052 1.00 81.50 91 LEU A N 1
ATOM 716 C CA . LEU A 1 91 ? -9.861 2.322 1.754 1.00 81.50 91 LEU A CA 1
ATOM 717 C C . LEU A 1 91 ? -11.245 2.871 1.435 1.00 81.50 91 LEU A C 1
ATOM 719 O O . LEU A 1 91 ? -11.713 3.783 2.132 1.00 81.50 91 LEU A O 1
ATOM 723 N N . PRO A 1 92 ? -11.962 2.265 0.477 1.00 78.69 92 PRO A N 1
ATOM 724 C CA . PRO A 1 92 ? -13.385 2.497 0.386 1.00 78.69 92 PRO A CA 1
ATOM 725 C C . PRO A 1 92 ? -14.079 2.012 1.663 1.00 78.69 92 PRO A C 1
ATOM 727 O O . PRO A 1 92 ? -13.693 1.030 2.304 1.00 78.69 92 PRO A O 1
ATOM 730 N N . PHE A 1 93 ? -15.134 2.731 2.036 1.00 74.12 93 PHE A N 1
ATOM 731 C CA . PHE A 1 93 ? -15.979 2.354 3.162 1.00 74.12 93 PHE A CA 1
ATOM 732 C C . PHE A 1 93 ? -16.929 1.195 2.809 1.00 74.12 93 PHE A C 1
ATOM 734 O O . PHE A 1 93 ? -17.349 0.453 3.695 1.00 74.12 93 PHE A O 1
ATOM 741 N N . SER A 1 94 ? -17.281 1.050 1.527 1.00 74.50 94 SER A N 1
ATOM 742 C CA . SER A 1 94 ? -18.169 -0.010 1.049 1.00 74.50 94 SER A CA 1
ATOM 743 C C . SER A 1 94 ? -17.452 -1.356 1.013 1.00 74.50 94 SER A C 1
ATOM 745 O O . SER A 1 94 ? -16.330 -1.450 0.523 1.00 74.50 94 SER A O 1
ATOM 747 N N . GLU A 1 95 ? -18.131 -2.409 1.465 1.00 65.25 95 GLU A N 1
ATOM 748 C CA . GLU A 1 95 ? -17.671 -3.794 1.286 1.00 65.25 95 GLU A CA 1
ATOM 749 C C . GLU A 1 95 ? -17.811 -4.275 -0.169 1.00 65.25 95 GLU A C 1
ATOM 751 O O . GLU A 1 95 ? -17.228 -5.291 -0.537 1.00 65.25 95 GLU A O 1
ATOM 756 N N . GLU A 1 96 ? -18.586 -3.562 -0.994 1.00 71.69 96 GLU A N 1
ATOM 757 C CA . GLU A 1 96 ? -18.762 -3.871 -2.419 1.00 71.69 96 GLU A CA 1
ATOM 758 C C . GLU A 1 96 ? -17.595 -3.363 -3.279 1.00 71.69 96 GLU A C 1
ATOM 760 O O . GLU A 1 96 ? -17.398 -3.848 -4.393 1.00 71.69 96 GLU A O 1
ATOM 765 N N . ASP A 1 97 ? -16.818 -2.406 -2.767 1.00 75.25 97 ASP A N 1
ATOM 766 C CA . ASP A 1 97 ? -15.716 -1.785 -3.495 1.00 75.25 97 ASP A CA 1
ATOM 767 C C . ASP A 1 97 ? -14.406 -2.574 -3.322 1.00 75.25 97 ASP A C 1
ATOM 769 O O . ASP A 1 97 ? -14.109 -3.136 -2.266 1.00 75.25 97 ASP A O 1
ATOM 773 N N . HIS A 1 98 ? -13.574 -2.554 -4.364 1.00 76.62 98 HIS A N 1
ATOM 774 C CA . HIS A 1 98 ? -12.236 -3.151 -4.364 1.00 76.62 98 HIS A CA 1
ATOM 775 C C . HIS A 1 98 ? -11.293 -2.441 -3.384 1.00 76.62 98 HIS A C 1
ATOM 777 O O . HIS A 1 98 ? -11.291 -1.207 -3.302 1.00 76.62 98 HIS A O 1
ATOM 783 N N . ALA A 1 99 ? -10.426 -3.199 -2.705 1.00 78.94 99 ALA A N 1
ATOM 784 C CA . ALA A 1 99 ? -9.522 -2.673 -1.681 1.00 78.94 99 ALA A CA 1
ATOM 785 C C . ALA A 1 99 ? -8.564 -1.607 -2.237 1.00 78.94 99 ALA A C 1
ATOM 787 O O . ALA A 1 99 ? -8.188 -0.696 -1.509 1.00 78.94 99 ALA A O 1
ATOM 788 N N . PHE A 1 100 ? -8.222 -1.683 -3.526 1.00 86.00 100 PHE A N 1
ATOM 789 C CA . PHE A 1 100 ? -7.319 -0.750 -4.210 1.00 86.00 100 PHE A CA 1
ATOM 790 C C . PHE A 1 100 ? -8.018 0.297 -5.095 1.00 86.00 100 PHE A C 1
ATOM 792 O O . PHE A 1 100 ? -7.362 0.970 -5.892 1.00 86.00 100 PHE A O 1
ATOM 799 N N . SER A 1 101 ? -9.339 0.456 -4.981 1.00 85.75 101 SER A N 1
ATOM 800 C CA . SER A 1 101 ? -10.119 1.358 -5.844 1.00 85.75 101 SER A CA 1
ATOM 801 C C . SER A 1 101 ? -9.664 2.825 -5.782 1.00 85.75 101 SER A C 1
ATOM 803 O O . SER A 1 101 ? -9.532 3.466 -6.828 1.00 85.75 101 SER A O 1
ATOM 805 N N . ASP A 1 102 ? -9.374 3.352 -4.588 1.00 87.25 102 ASP A N 1
ATOM 806 C CA . ASP A 1 102 ? -8.879 4.724 -4.401 1.00 87.25 102 ASP A CA 1
ATOM 807 C C . ASP A 1 102 ? -7.491 4.911 -5.024 1.00 87.25 102 ASP A C 1
ATOM 809 O O . ASP A 1 102 ? -7.288 5.834 -5.810 1.00 87.25 102 ASP A O 1
ATOM 813 N N . LEU A 1 103 ? -6.562 3.983 -4.760 1.00 90.75 103 LEU A N 1
ATOM 814 C CA . LEU A 1 103 ? -5.226 4.007 -5.354 1.00 90.75 103 LEU A CA 1
ATOM 815 C C . LEU A 1 103 ? -5.304 4.008 -6.883 1.00 90.75 103 LEU A C 1
ATOM 817 O O . LEU A 1 103 ? -4.694 4.857 -7.531 1.00 90.75 103 LEU A O 1
ATOM 821 N N . LYS A 1 104 ? -6.088 3.094 -7.466 1.00 89.94 104 LYS A N 1
ATOM 822 C CA . LYS A 1 104 ? -6.290 3.034 -8.918 1.00 89.94 104 LYS A CA 1
ATOM 823 C C . LYS A 1 104 ? -6.856 4.345 -9.459 1.00 89.94 104 LYS A C 1
ATOM 825 O O . LYS A 1 104 ? -6.307 4.901 -10.406 1.00 89.94 104 LYS A O 1
ATOM 830 N N . SER A 1 105 ? -7.878 4.889 -8.800 1.00 90.19 105 SER A N 1
ATOM 831 C CA . SER A 1 105 ? -8.499 6.163 -9.177 1.00 90.19 105 SER A CA 1
ATOM 832 C C . SER A 1 105 ? -7.517 7.338 -9.122 1.00 90.19 105 SER A C 1
ATOM 834 O O . SER A 1 105 ? -7.559 8.216 -9.982 1.00 90.19 105 SER A O 1
ATOM 836 N N . LEU A 1 106 ? -6.631 7.380 -8.123 1.00 91.25 106 LEU A N 1
ATOM 837 C CA . LEU A 1 106 ? -5.585 8.399 -8.016 1.00 91.25 106 LEU A CA 1
ATOM 838 C C . LEU A 1 106 ? -4.582 8.290 -9.167 1.00 91.25 106 LEU A C 1
ATOM 840 O O . LEU A 1 106 ? -4.249 9.306 -9.776 1.00 91.25 106 LEU A O 1
ATOM 844 N N . MET A 1 107 ? -4.147 7.072 -9.500 1.00 91.31 107 MET A N 1
ATOM 845 C CA . MET A 1 107 ? -3.218 6.830 -10.607 1.00 91.31 107 MET A CA 1
ATOM 846 C C . MET A 1 107 ? -3.829 7.163 -11.976 1.00 91.31 107 MET A C 1
ATOM 848 O O . MET A 1 107 ? -3.149 7.731 -12.827 1.00 91.31 107 MET A O 1
ATOM 852 N N . GLU A 1 108 ? -5.106 6.842 -12.194 1.00 90.44 108 GLU A N 1
ATOM 853 C CA . GLU A 1 108 ? -5.827 7.117 -13.448 1.00 90.44 108 GLU A CA 1
ATOM 854 C C . GLU A 1 108 ? -6.145 8.607 -13.647 1.00 90.44 108 GLU A C 1
ATOM 856 O O . GLU A 1 108 ? -6.308 9.062 -14.778 1.00 90.44 108 GLU A O 1
ATOM 861 N N . ARG A 1 109 ? -6.205 9.395 -12.565 1.00 90.12 109 ARG A N 1
ATOM 862 C CA . ARG A 1 109 ? -6.366 10.858 -12.634 1.00 90.12 109 ARG A CA 1
ATOM 863 C C . ARG A 1 109 ? -5.091 11.590 -13.044 1.00 90.12 109 ARG A C 1
ATOM 865 O O . ARG A 1 109 ? -5.174 12.767 -13.400 1.00 90.12 109 ARG A O 1
ATOM 872 N N . LEU A 1 110 ? -3.925 10.945 -12.971 1.00 86.94 110 LEU A N 1
ATOM 873 C CA . LEU A 1 110 ? -2.683 11.571 -13.406 1.00 86.94 110 LEU A CA 1
ATOM 874 C C . LEU A 1 110 ? -2.691 11.755 -14.922 1.00 86.94 110 LEU A C 1
ATOM 876 O O . LEU A 1 110 ? -3.053 10.859 -15.684 1.00 86.94 110 LEU A O 1
ATOM 880 N N . SER A 1 111 ? -2.259 12.932 -15.369 1.00 83.19 111 SER A N 1
ATOM 881 C CA . SER A 1 111 ? -2.170 13.222 -16.798 1.00 83.19 111 SER A CA 1
ATOM 882 C C . SER A 1 111 ? -1.202 12.262 -17.491 1.00 83.19 111 SER A C 1
ATOM 884 O O . SER A 1 111 ? -0.138 11.948 -16.956 1.00 83.19 111 SER A O 1
ATOM 886 N N . THR A 1 112 ? -1.557 11.799 -18.689 1.00 81.06 112 THR A N 1
ATOM 887 C CA . THR A 1 112 ? -0.647 11.003 -19.518 1.00 81.06 112 THR A CA 1
ATOM 888 C C . THR A 1 112 ? 0.351 11.926 -20.215 1.00 81.06 112 THR A C 1
ATOM 890 O O . THR A 1 112 ? -0.032 12.870 -20.905 1.00 81.06 112 THR A O 1
ATOM 893 N N . SER A 1 113 ? 1.637 11.646 -20.048 1.00 72.81 113 SER A N 1
ATOM 894 C CA . SER A 1 113 ? 2.734 12.291 -20.754 1.00 72.81 113 SER A CA 1
ATOM 895 C C . SER A 1 113 ? 3.102 11.505 -22.009 1.00 72.81 113 SER A C 1
ATOM 897 O O . SER A 1 113 ? 3.352 10.301 -21.961 1.00 72.81 113 SER A O 1
ATOM 899 N N . ASN A 1 114 ? 3.229 12.213 -23.133 1.00 69.00 114 ASN A N 1
ATOM 900 C CA . ASN A 1 114 ? 3.867 11.674 -24.339 1.00 69.00 114 ASN A CA 1
ATOM 901 C C . ASN A 1 114 ? 5.401 11.646 -24.220 1.00 69.00 114 ASN A C 1
ATOM 903 O O . ASN A 1 114 ? 6.078 11.040 -25.047 1.00 69.00 114 ASN A O 1
ATOM 907 N N . GLN A 1 115 ? 5.964 12.333 -23.222 1.00 61.50 115 GLN A N 1
ATOM 908 C CA . GLN A 1 115 ? 7.389 12.309 -22.931 1.00 61.50 115 GLN A CA 1
ATOM 909 C C . GLN A 1 115 ? 7.649 11.191 -21.921 1.00 61.50 115 GLN A C 1
ATOM 911 O O . GLN A 1 115 ? 7.337 11.337 -20.742 1.00 61.50 115 GLN A O 1
ATOM 916 N N . THR A 1 116 ? 8.234 10.083 -22.375 1.00 57.69 116 THR A N 1
ATOM 917 C CA . THR A 1 116 ? 8.871 9.120 -21.470 1.00 57.69 116 THR A CA 1
ATOM 918 C C . THR A 1 116 ? 10.092 9.804 -20.872 1.00 57.69 116 THR A C 1
ATOM 920 O O . THR A 1 116 ? 11.074 10.058 -21.576 1.00 57.69 116 THR A O 1
ATOM 923 N N . GLU A 1 117 ? 10.011 10.192 -19.602 1.00 56.28 117 GLU A N 1
ATOM 924 C CA . GLU A 1 117 ? 11.124 10.879 -18.950 1.00 56.28 117 GLU A CA 1
ATOM 925 C C . GLU A 1 117 ? 12.299 9.931 -18.697 1.00 56.28 117 GLU A C 1
ATOM 927 O O . GLU A 1 117 ? 13.433 10.297 -19.002 1.00 56.28 117 GLU A O 1
ATOM 932 N N . TYR A 1 118 ? 12.001 8.716 -18.219 1.00 56.16 118 TYR A N 1
ATOM 933 C CA . TYR A 1 118 ? 12.914 7.588 -18.025 1.00 56.16 118 TYR A CA 1
ATOM 934 C C . TYR A 1 118 ? 12.136 6.275 -18.177 1.00 56.16 118 TYR A C 1
ATOM 936 O O . TYR A 1 118 ? 11.002 6.175 -17.705 1.00 56.16 118 TYR A O 1
ATOM 944 N N . ASN A 1 119 ? 12.764 5.238 -18.737 1.00 56.84 119 ASN A N 1
ATOM 945 C CA . ASN A 1 119 ? 12.386 3.867 -18.388 1.00 56.84 119 ASN A CA 1
ATOM 946 C C . ASN A 1 119 ? 12.733 3.668 -16.903 1.00 56.84 119 ASN A C 1
ATOM 948 O O . ASN A 1 119 ? 13.903 3.487 -16.569 1.00 56.84 119 ASN A O 1
ATOM 952 N N . LEU A 1 120 ? 11.750 3.764 -16.005 1.00 58.19 120 LEU A N 1
ATOM 953 C CA . LEU A 1 120 ? 11.948 3.438 -14.591 1.00 58.19 120 LEU A CA 1
ATOM 954 C C . LEU A 1 120 ? 12.183 1.934 -14.440 1.00 58.19 120 LEU A C 1
ATOM 956 O O . LEU 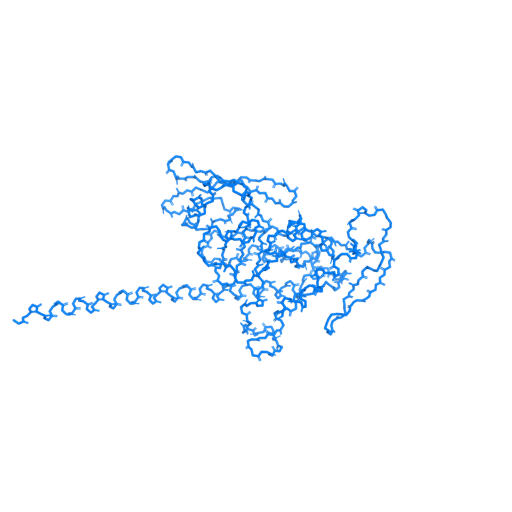A 1 120 ? 11.576 1.146 -15.167 1.00 58.19 120 LEU A O 1
ATOM 960 N N . LEU A 1 121 ? 13.046 1.543 -13.496 1.00 52.88 121 LEU A N 1
ATOM 961 C CA . LEU A 1 121 ? 13.257 0.133 -13.172 1.00 52.88 121 LEU A CA 1
ATOM 962 C C . LEU A 1 121 ? 11.914 -0.489 -12.768 1.00 52.88 121 LEU A C 1
ATOM 964 O O . LEU A 1 121 ? 11.262 -0.038 -11.825 1.00 52.88 121 LEU A O 1
ATOM 968 N N . GLN A 1 122 ? 11.494 -1.501 -13.514 1.00 55.12 122 GLN A N 1
ATOM 969 C CA . GLN A 1 122 ? 10.207 -2.154 -13.324 1.00 55.12 122 GLN A CA 1
ATOM 970 C C . GLN A 1 122 ? 10.308 -3.235 -12.243 1.00 55.12 122 GLN A C 1
ATOM 972 O O . GLN A 1 122 ? 11.344 -3.879 -12.080 1.00 55.12 122 GLN A O 1
ATOM 977 N N . TRP A 1 123 ? 9.216 -3.485 -11.515 1.00 57.47 123 TRP A N 1
ATOM 978 C CA . TRP A 1 123 ? 9.159 -4.608 -10.577 1.00 57.47 123 TRP A CA 1
ATOM 979 C C . TRP A 1 123 ? 9.127 -5.936 -11.341 1.00 57.47 123 TRP A C 1
ATOM 981 O O . TRP A 1 123 ? 8.095 -6.367 -11.854 1.00 57.47 123 TRP A O 1
ATOM 991 N N . GLY A 1 124 ? 10.292 -6.572 -11.452 1.00 56.41 124 GLY A N 1
ATOM 992 C CA . GLY A 1 124 ? 10.487 -7.714 -12.341 1.00 56.41 124 GLY A CA 1
ATOM 993 C C . GLY A 1 124 ? 9.901 -9.041 -11.853 1.00 56.41 124 GLY A C 1
ATOM 994 O O . GLY A 1 124 ? 9.734 -9.950 -12.664 1.00 56.41 124 GLY A O 1
ATOM 995 N N . SER A 1 125 ? 9.580 -9.207 -10.564 1.00 61.12 125 SER A N 1
ATOM 996 C CA . SER A 1 125 ? 9.296 -10.549 -10.027 1.00 61.12 125 SER A CA 1
ATOM 997 C C . SER A 1 125 ? 7.921 -11.110 -10.412 1.00 61.12 125 SER A C 1
ATOM 999 O O . SER A 1 125 ? 7.763 -12.328 -10.409 1.00 61.12 125 SER A O 1
ATOM 1001 N N . ILE A 1 126 ? 6.966 -10.283 -10.860 1.00 67.19 126 ILE A N 1
ATOM 1002 C CA . ILE A 1 126 ? 5.674 -10.759 -11.400 1.00 67.19 126 ILE A CA 1
ATOM 1003 C C . ILE A 1 126 ? 5.763 -11.266 -12.851 1.00 67.19 126 ILE A C 1
ATOM 1005 O O . ILE A 1 126 ? 4.764 -11.687 -13.432 1.00 67.19 126 ILE A O 1
ATOM 1009 N N . ARG A 1 127 ? 6.953 -11.237 -13.466 1.00 69.56 127 ARG A N 1
ATOM 1010 C CA . ARG A 1 127 ? 7.145 -11.642 -14.867 1.00 69.56 127 ARG A CA 1
ATOM 1011 C C . ARG A 1 127 ? 6.920 -13.125 -15.121 1.00 69.56 127 ARG A C 1
ATOM 1013 O O . ARG A 1 127 ? 6.699 -13.483 -16.272 1.00 69.56 127 ARG A O 1
ATOM 1020 N N . TYR A 1 128 ? 6.979 -13.970 -14.096 1.00 75.50 128 TYR A N 1
ATOM 1021 C CA . TYR A 1 128 ? 6.867 -15.419 -14.244 1.00 75.50 128 TYR A CA 1
ATOM 1022 C C . TYR A 1 128 ? 5.670 -15.962 -13.474 1.00 75.50 128 TYR A C 1
ATOM 1024 O O . TYR A 1 128 ? 5.445 -15.585 -12.327 1.00 75.50 128 TYR A O 1
ATOM 1032 N N . ASN A 1 129 ? 4.919 -16.868 -14.093 1.00 83.06 129 ASN A N 1
ATOM 1033 C CA . ASN A 1 129 ? 3.802 -17.549 -13.452 1.00 83.06 129 ASN A CA 1
ATOM 1034 C C . ASN A 1 129 ? 4.276 -18.702 -12.542 1.00 83.06 129 ASN A C 1
ATOM 1036 O O . ASN A 1 129 ? 5.461 -19.029 -12.465 1.00 83.06 129 ASN A O 1
ATOM 1040 N N . LYS A 1 130 ? 3.322 -19.373 -11.892 1.00 83.50 130 LYS A N 1
ATOM 1041 C CA . LYS A 1 130 ? 3.492 -20.534 -11.006 1.00 83.50 130 LYS A CA 1
ATOM 1042 C C . LYS A 1 130 ? 4.116 -21.757 -11.688 1.00 83.50 130 LYS A C 1
ATOM 1044 O O . LYS A 1 130 ? 4.404 -22.739 -11.013 1.00 83.50 130 LYS A O 1
ATOM 1049 N N . ASN A 1 131 ? 4.285 -21.717 -13.007 1.00 85.62 131 ASN A N 1
ATOM 1050 C CA . ASN A 1 131 ? 4.891 -22.773 -13.813 1.00 85.62 131 ASN A CA 1
ATOM 1051 C C . ASN A 1 131 ? 6.281 -22.366 -14.339 1.00 85.62 131 ASN A C 1
ATOM 1053 O O . ASN A 1 131 ? 6.853 -23.087 -15.153 1.00 85.62 131 ASN A O 1
ATOM 1057 N N . GLY A 1 132 ? 6.811 -21.205 -13.930 1.00 80.62 132 GLY A N 1
ATOM 1058 C CA . GLY A 1 132 ? 8.097 -20.681 -14.400 1.00 80.62 132 GLY A CA 1
ATOM 1059 C C . GLY A 1 132 ? 8.074 -20.129 -15.829 1.00 80.62 132 GLY A C 1
ATOM 1060 O O . GLY A 1 132 ? 9.129 -19.881 -16.406 1.00 80.62 132 GLY A O 1
ATOM 1061 N N . GLN A 1 133 ? 6.894 -19.932 -16.422 1.00 82.31 133 GLN A N 1
ATOM 1062 C CA . GLN A 1 133 ? 6.749 -19.363 -17.763 1.00 82.31 133 GLN A CA 1
ATOM 1063 C C . GLN A 1 133 ? 6.596 -17.847 -17.687 1.00 82.31 133 GLN A C 1
ATOM 1065 O O . GLN A 1 133 ? 6.043 -17.333 -16.714 1.00 82.31 133 GLN A O 1
ATOM 1070 N N . VAL A 1 134 ? 7.037 -17.133 -18.728 1.00 80.19 134 VAL A N 1
ATOM 1071 C CA . VAL A 1 134 ? 6.782 -15.692 -18.849 1.00 80.19 134 VAL A CA 1
ATOM 1072 C C . VAL A 1 134 ? 5.273 -15.459 -18.863 1.00 80.19 134 VAL A C 1
ATOM 1074 O O . VAL A 1 134 ? 4.557 -15.948 -19.736 1.00 80.19 134 VAL A O 1
ATOM 1077 N N . ARG A 1 135 ? 4.799 -14.708 -17.876 1.00 81.19 135 ARG A N 1
ATOM 1078 C CA . ARG A 1 135 ? 3.402 -14.342 -17.693 1.00 81.19 135 ARG A CA 1
ATOM 1079 C C . ARG A 1 135 ? 2.997 -13.352 -18.789 1.00 81.19 135 ARG A C 1
ATOM 1081 O O . ARG A 1 135 ? 3.691 -12.362 -19.018 1.00 81.19 135 ARG A O 1
ATOM 1088 N N . ASN A 1 136 ? 1.848 -13.577 -19.419 1.00 77.62 136 ASN A N 1
ATOM 1089 C CA . ASN A 1 136 ? 1.183 -12.575 -20.257 1.00 77.62 136 ASN A CA 1
ATOM 1090 C C . ASN A 1 136 ? 0.091 -11.840 -19.454 1.00 77.62 136 ASN A C 1
ATOM 1092 O O . ASN A 1 136 ? -0.275 -12.271 -18.368 1.00 77.62 136 ASN A O 1
ATOM 1096 N N . LYS A 1 137 ? -0.463 -10.745 -19.982 1.00 70.75 137 LYS A N 1
ATOM 1097 C CA . LYS A 1 137 ? -1.450 -9.914 -19.263 1.00 70.75 137 LYS A CA 1
ATOM 1098 C C . LYS A 1 137 ? -2.700 -10.671 -18.778 1.00 70.75 137 LYS A C 1
ATOM 1100 O O . LYS A 1 137 ? -3.329 -10.260 -17.817 1.00 70.75 137 LYS A O 1
ATOM 1105 N N . SER A 1 138 ? -3.072 -11.762 -19.450 1.00 76.44 138 SER A N 1
ATOM 1106 C CA . SER A 1 138 ? -4.226 -12.596 -19.078 1.00 76.44 138 SER A CA 1
ATOM 1107 C C . SER A 1 138 ? -3.910 -13.682 -18.043 1.00 76.44 138 SER A C 1
ATOM 1109 O O . SER A 1 138 ? -4.817 -14.379 -17.590 1.00 76.44 138 SER A O 1
ATOM 1111 N N . ASP A 1 139 ? -2.637 -13.877 -17.697 1.00 80.25 139 ASP A N 1
ATOM 1112 C CA . ASP A 1 139 ? -2.192 -14.948 -16.814 1.00 80.25 139 ASP A CA 1
ATOM 1113 C C . ASP A 1 139 ? -2.172 -14.494 -15.347 1.00 80.25 139 ASP A C 1
ATOM 1115 O O . ASP A 1 139 ? -1.197 -13.942 -14.837 1.00 80.25 139 ASP A O 1
ATOM 1119 N N . ASN A 1 140 ? -3.259 -14.802 -14.638 1.00 77.69 140 ASN A N 1
ATOM 1120 C CA . ASN A 1 140 ? -3.390 -14.549 -13.203 1.00 77.69 140 ASN A CA 1
ATOM 1121 C C . ASN A 1 140 ? -2.699 -15.619 -12.341 1.00 77.69 140 ASN A C 1
ATOM 1123 O O . ASN A 1 140 ? -2.866 -15.628 -11.119 1.00 77.69 140 ASN A O 1
ATOM 1127 N N . ALA A 1 141 ? -1.942 -16.564 -12.904 1.00 84.25 141 ALA A N 1
ATOM 1128 C CA . ALA A 1 141 ? -1.294 -17.642 -12.164 1.00 84.25 141 ALA A CA 1
ATOM 1129 C C . ALA A 1 141 ? 0.089 -17.238 -11.619 1.00 84.25 141 ALA A C 1
ATOM 1131 O O . ALA A 1 141 ? 1.034 -17.987 -11.764 1.00 84.25 141 ALA A O 1
ATOM 1132 N N . VAL A 1 142 ? 0.232 -16.098 -10.939 1.00 82.44 142 VAL A N 1
ATOM 1133 C CA . VAL A 1 142 ? 1.495 -15.629 -10.311 1.00 82.44 142 VAL A CA 1
ATOM 1134 C C . VAL A 1 142 ? 1.769 -16.293 -8.950 1.00 82.44 142 VAL A C 1
ATOM 1136 O O . VAL A 1 142 ? 0.821 -16.530 -8.189 1.00 82.44 142 VAL A O 1
ATOM 1139 N N . TYR A 1 143 ? 3.023 -16.601 -8.596 1.00 81.62 143 TYR A N 1
ATOM 1140 C CA . TYR A 1 143 ? 3.325 -17.072 -7.239 1.00 81.62 143 TYR A CA 1
ATOM 1141 C C . TYR A 1 143 ? 3.047 -15.977 -6.207 1.00 81.62 143 TYR A C 1
ATOM 1143 O O . TYR A 1 143 ? 3.324 -14.804 -6.425 1.00 81.62 143 TYR A O 1
ATOM 1151 N N . LEU A 1 144 ? 2.530 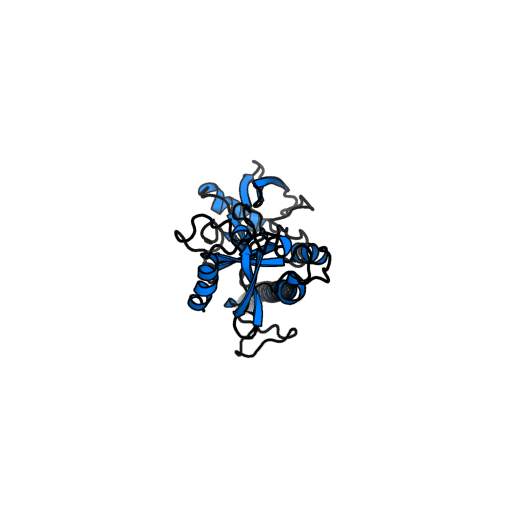-16.364 -5.043 1.00 79.25 144 LEU A N 1
ATOM 1152 C CA . LEU A 1 144 ? 2.143 -15.404 -4.010 1.00 79.25 144 LEU A CA 1
ATOM 1153 C C . LEU A 1 144 ? 3.335 -14.580 -3.498 1.00 79.25 144 LEU A C 1
ATOM 1155 O O . LEU A 1 144 ? 3.224 -13.369 -3.359 1.00 79.25 144 LEU A O 1
ATOM 1159 N N . TYR A 1 145 ? 4.503 -15.213 -3.340 1.00 76.00 145 TYR A N 1
ATOM 1160 C CA . TYR A 1 145 ? 5.728 -14.558 -2.869 1.00 76.00 145 TYR A CA 1
ATOM 1161 C C . TYR A 1 145 ? 6.299 -13.508 -3.842 1.00 76.00 145 TYR A C 1
ATOM 1163 O O . TYR A 1 145 ? 7.141 -12.709 -3.430 1.00 76.00 145 TYR A O 1
ATOM 1171 N N . GLN A 1 146 ? 5.861 -13.495 -5.107 1.00 76.38 146 GLN A N 1
ATOM 1172 C CA . GLN A 1 146 ? 6.267 -12.499 -6.110 1.00 76.38 146 GLN A CA 1
ATOM 1173 C C . GLN A 1 146 ? 5.447 -11.205 -6.023 1.00 76.38 146 GLN A C 1
ATOM 1175 O O . GLN A 1 146 ? 5.866 -10.178 -6.557 1.00 76.38 146 GLN A O 1
ATOM 1180 N N . ILE A 1 147 ? 4.274 -11.250 -5.384 1.00 81.75 147 ILE A N 1
ATOM 1181 C CA . ILE A 1 147 ? 3.373 -10.103 -5.262 1.00 81.75 147 ILE A CA 1
ATOM 1182 C C . ILE A 1 147 ? 3.790 -9.317 -4.014 1.00 81.75 147 ILE A C 1
ATOM 1184 O O . ILE A 1 147 ? 3.570 -9.814 -2.912 1.00 81.75 147 ILE A O 1
ATOM 1188 N N . PRO A 1 148 ? 4.410 -8.135 -4.143 1.00 78.50 148 PRO A N 1
ATOM 1189 C CA . PRO A 1 148 ? 4.917 -7.374 -3.013 1.00 78.50 148 PRO A CA 1
ATOM 1190 C C . PRO A 1 148 ? 3.780 -6.878 -2.117 1.00 78.50 148 PRO A C 1
ATOM 1192 O O . PRO A 1 148 ? 2.726 -6.475 -2.608 1.00 78.50 148 PRO A O 1
ATOM 1195 N N . ASN A 1 149 ? 4.026 -6.796 -0.811 1.00 82.00 149 ASN A N 1
ATOM 1196 C CA . ASN A 1 149 ? 3.131 -6.070 0.088 1.00 82.00 149 ASN A CA 1
ATOM 1197 C C . ASN A 1 149 ? 3.163 -4.572 -0.214 1.00 82.00 149 ASN A C 1
ATOM 1199 O O . ASN A 1 149 ? 4.242 -3.985 -0.246 1.00 82.00 149 ASN A O 1
ATOM 1203 N N . ILE A 1 150 ? 2.008 -3.928 -0.360 1.00 86.69 150 ILE A N 1
ATOM 1204 C CA . ILE A 1 150 ? 1.923 -2.496 -0.680 1.00 86.69 150 ILE A CA 1
ATOM 1205 C C . ILE A 1 150 ? 1.624 -1.702 0.591 1.00 86.69 150 ILE A C 1
ATOM 1207 O O . ILE A 1 150 ? 0.645 -1.976 1.281 1.00 86.69 150 ILE A O 1
ATOM 1211 N N . ILE A 1 151 ? 2.444 -0.702 0.907 1.00 87.12 151 ILE A N 1
ATOM 1212 C CA . ILE A 1 151 ? 2.180 0.247 1.994 1.00 87.12 151 ILE A CA 1
ATOM 1213 C C . ILE A 1 151 ? 1.354 1.410 1.446 1.00 87.12 151 ILE A C 1
ATOM 1215 O O . ILE A 1 151 ? 1.667 1.956 0.388 1.00 87.12 151 ILE A O 1
ATOM 1219 N N . ASN A 1 152 ? 0.322 1.828 2.182 1.00 87.12 152 ASN A N 1
ATOM 1220 C CA . ASN A 1 152 ? -0.617 2.855 1.713 1.00 87.12 152 ASN A CA 1
ATOM 1221 C C . ASN A 1 152 ? -0.118 4.300 1.772 1.00 87.12 152 ASN A C 1
ATOM 1223 O O . ASN A 1 152 ? -0.812 5.236 1.387 1.00 87.12 152 ASN A O 1
ATOM 1227 N N . GLY A 1 153 ? 1.048 4.468 2.369 1.00 86.56 153 GLY A N 1
ATOM 1228 C CA . GLY A 1 153 ? 1.689 5.738 2.561 1.00 86.56 153 GLY A CA 1
ATOM 1229 C C . GLY A 1 153 ? 1.084 6.674 3.623 1.00 86.56 153 GLY A C 1
ATOM 1230 O O . GLY A 1 153 ? 1.400 7.863 3.635 1.00 86.56 153 GLY A O 1
ATOM 1231 N N . ILE A 1 154 ? 0.247 6.164 4.530 1.00 87.94 154 ILE A N 1
ATOM 1232 C CA . ILE A 1 154 ? -0.264 6.920 5.681 1.00 87.94 154 ILE A CA 1
ATOM 1233 C C . ILE A 1 154 ? 0.091 6.179 6.969 1.00 87.94 154 ILE A C 1
ATOM 1235 O O . ILE A 1 154 ? -0.062 4.964 7.079 1.00 87.94 154 ILE A O 1
ATOM 1239 N N . PHE A 1 155 ? 0.544 6.928 7.967 1.00 85.88 155 PHE A N 1
ATOM 1240 C CA . PHE A 1 155 ? 0.960 6.410 9.261 1.00 85.88 155 PHE A CA 1
ATOM 1241 C C . PHE A 1 155 ? -0.116 6.589 10.303 1.00 85.88 155 PHE A C 1
ATOM 1243 O O . PHE A 1 155 ? -0.669 7.678 10.440 1.00 85.88 155 PHE A O 1
ATOM 1250 N N . LEU A 1 156 ? -0.317 5.568 11.127 1.00 89.19 156 LEU A N 1
ATOM 1251 C CA . LEU A 1 156 ? -1.091 5.700 12.351 1.00 89.19 156 LEU A CA 1
ATOM 1252 C C . LEU A 1 156 ? -0.153 6.144 13.483 1.00 89.19 156 LEU A C 1
ATOM 1254 O O . LEU A 1 156 ? 0.764 5.412 13.859 1.00 89.19 156 LEU A O 1
ATOM 1258 N N . ARG A 1 157 ? -0.360 7.359 14.005 1.00 88.38 157 ARG A N 1
ATOM 1259 C CA . ARG A 1 157 ? 0.481 7.965 15.054 1.00 88.38 157 ARG A CA 1
ATOM 1260 C C . ARG A 1 157 ? -0.075 7.761 16.453 1.00 88.38 157 ARG A C 1
ATOM 1262 O O . ARG A 1 157 ? 0.677 7.397 17.349 1.00 88.38 157 ARG A O 1
ATOM 1269 N N . THR A 1 158 ? -1.383 7.954 16.612 1.00 90.12 158 THR A N 1
ATOM 1270 C CA . THR A 1 158 ? -2.081 7.829 17.900 1.00 90.12 158 THR A CA 1
ATOM 1271 C C . THR A 1 158 ? -3.516 7.374 17.672 1.00 90.12 158 THR A C 1
ATOM 1273 O O . THR A 1 158 ? -4.125 7.739 16.668 1.00 90.12 158 THR A O 1
ATOM 1276 N N . MET A 1 159 ? -4.087 6.628 18.621 1.00 91.06 159 MET A N 1
ATOM 1277 C CA . MET A 1 159 ? -5.508 6.285 18.633 1.00 91.06 159 MET A CA 1
ATOM 1278 C C . MET A 1 159 ? -6.094 6.470 20.033 1.00 91.06 159 MET A C 1
ATOM 1280 O O . MET A 1 159 ? -5.553 5.970 21.012 1.00 91.06 159 MET A O 1
ATOM 1284 N N . ASN A 1 160 ? -7.228 7.156 20.115 1.00 92.38 160 ASN A N 1
ATOM 1285 C CA . ASN A 1 160 ? -8.002 7.337 21.338 1.00 92.38 160 ASN A CA 1
ATOM 1286 C C . ASN A 1 160 ? -9.402 6.758 21.149 1.00 92.38 160 ASN A C 1
ATOM 1288 O O . ASN A 1 160 ? -9.955 6.831 20.053 1.00 92.38 160 ASN A O 1
ATOM 1292 N N . ARG A 1 161 ? -9.990 6.224 22.219 1.00 93.50 161 ARG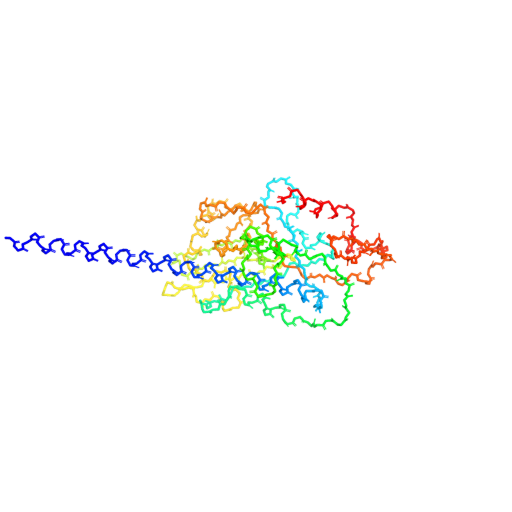 A N 1
ATOM 1293 C CA . ARG A 1 161 ? -11.360 5.698 22.235 1.00 93.50 161 ARG A CA 1
ATOM 1294 C C . ARG A 1 161 ? -12.184 6.457 23.269 1.00 93.50 161 ARG A C 1
ATOM 1296 O O . ARG A 1 161 ? -11.713 6.643 24.389 1.00 93.50 161 ARG A O 1
ATOM 1303 N N . SER A 1 162 ? -13.397 6.872 22.910 1.00 94.75 162 SER A N 1
ATOM 1304 C CA . SER A 1 162 ? -14.346 7.481 23.846 1.00 94.75 162 SER A CA 1
ATOM 1305 C C . SER A 1 162 ? -14.733 6.512 24.971 1.00 94.75 162 SER A C 1
ATOM 1307 O O . SER A 1 162 ? -14.666 5.290 24.817 1.00 94.75 162 SER A O 1
ATOM 1309 N N . ASN A 1 163 ? -15.173 7.048 26.113 1.00 94.19 163 ASN A N 1
ATOM 1310 C CA . ASN A 1 163 ? -15.547 6.239 27.281 1.00 94.19 163 ASN A CA 1
ATOM 1311 C C . ASN A 1 163 ? -16.689 5.252 26.982 1.00 94.19 163 ASN A C 1
ATOM 1313 O O . ASN A 1 163 ? -16.685 4.128 27.478 1.00 94.19 163 ASN A O 1
ATOM 1317 N N . ASP A 1 164 ? -17.641 5.654 26.138 1.00 94.12 164 ASP A N 1
ATOM 1318 C CA . ASP A 1 164 ? -18.762 4.825 25.678 1.00 94.12 164 ASP A CA 1
ATOM 1319 C C . ASP A 1 164 ? -18.395 3.881 24.514 1.00 94.12 164 ASP A C 1
ATOM 1321 O O . ASP A 1 164 ? -19.231 3.105 24.053 1.00 94.12 164 ASP A O 1
ATOM 1325 N N . GLN A 1 165 ? -17.144 3.931 24.039 1.00 91.88 165 GLN A N 1
ATOM 1326 C CA . GLN A 1 165 ? -16.619 3.149 22.916 1.00 91.88 165 GLN A CA 1
ATOM 1327 C C . GLN A 1 165 ? -17.360 3.370 21.587 1.00 91.88 165 GLN A C 1
ATOM 1329 O O . GLN A 1 165 ? -17.271 2.536 20.680 1.00 91.88 165 GLN A O 1
ATOM 1334 N N . LYS A 1 166 ? -18.093 4.483 21.460 1.00 93.75 166 LYS A N 1
ATOM 1335 C CA . LYS A 1 166 ? -18.812 4.861 20.238 1.00 93.75 166 LYS A CA 1
ATOM 1336 C C . LYS A 1 166 ? -18.006 5.751 19.300 1.00 93.75 166 LYS A C 1
ATOM 1338 O O . LYS A 1 166 ? -18.469 6.034 18.197 1.00 93.75 166 LYS A O 1
ATOM 1343 N N . GLU A 1 167 ? -16.794 6.136 19.676 1.00 93.38 167 GLU A N 1
ATOM 1344 C CA . GLU A 1 167 ? -15.920 6.947 18.840 1.00 93.38 167 GLU A CA 1
ATOM 1345 C C . GLU A 1 167 ? -14.450 6.564 19.020 1.00 93.38 167 GLU A C 1
ATOM 1347 O O . GLU A 1 167 ? -13.958 6.409 20.140 1.00 93.38 167 GLU A O 1
ATOM 1352 N N . TYR A 1 168 ? -13.745 6.443 17.896 1.00 92.56 168 TYR A N 1
ATOM 1353 C CA . TYR A 1 168 ? -12.296 6.301 17.846 1.00 92.56 168 TYR A CA 1
ATOM 1354 C C . TYR A 1 168 ? -11.696 7.488 17.097 1.00 92.56 168 TYR A C 1
ATOM 1356 O O . TYR A 1 168 ? -11.988 7.695 15.922 1.00 92.56 168 TYR A O 1
ATOM 1364 N N . ASN A 1 169 ? -10.836 8.250 17.764 1.00 91.50 169 ASN A N 1
ATOM 1365 C CA . ASN A 1 169 ? -10.126 9.382 17.181 1.00 91.50 169 ASN A CA 1
ATOM 1366 C C . ASN A 1 169 ? -8.695 8.971 16.868 1.00 91.50 169 ASN A C 1
ATOM 1368 O O . ASN A 1 169 ? -7.941 8.614 17.775 1.00 91.50 169 ASN A O 1
ATOM 1372 N N . ILE A 1 170 ? -8.334 9.006 15.589 1.00 90.88 170 ILE A N 1
ATOM 1373 C CA . ILE A 1 170 ? -7.047 8.508 15.113 1.00 90.88 170 ILE A CA 1
ATOM 1374 C C . ILE A 1 170 ? -6.274 9.656 14.484 1.00 90.88 170 ILE A C 1
ATOM 1376 O O . ILE A 1 170 ? -6.768 10.292 13.556 1.00 90.88 170 ILE A O 1
ATOM 1380 N N . LEU A 1 171 ? -5.071 9.908 14.998 1.00 90.56 171 LEU A N 1
ATOM 1381 C CA . LEU A 1 171 ? -4.119 10.832 14.398 1.00 90.56 171 LEU A CA 1
ATOM 1382 C C . LEU A 1 171 ? -3.311 10.081 13.349 1.00 90.56 171 LEU A C 1
ATOM 1384 O O . LEU A 1 171 ? -2.583 9.134 13.670 1.00 90.56 171 LEU A O 1
ATOM 1388 N N . TYR A 1 172 ? -3.418 10.552 12.120 1.00 89.75 172 TYR A N 1
ATOM 1389 C CA . TYR A 1 172 ? -2.626 10.094 11.001 1.00 89.75 172 TYR A CA 1
ATOM 1390 C C . TYR A 1 172 ? -1.594 11.140 10.610 1.00 89.75 172 TYR A C 1
ATOM 1392 O O . TYR A 1 172 ? -1.792 12.335 10.837 1.00 89.75 172 TYR A O 1
ATOM 1400 N N . SER A 1 173 ? -0.506 10.687 9.998 1.00 87.75 173 SER A N 1
ATOM 1401 C CA . SER A 1 173 ? 0.385 11.569 9.251 1.00 87.75 173 SER A CA 1
ATOM 1402 C C . SER A 1 173 ? 0.753 10.961 7.908 1.00 87.75 173 SER A C 1
ATOM 1404 O O . SER A 1 173 ? 0.684 9.743 7.749 1.00 87.75 173 SER A O 1
ATOM 1406 N N . ASP A 1 174 ? 1.214 11.780 6.973 1.00 82.50 174 ASP A N 1
ATOM 1407 C CA . ASP A 1 174 ? 1.893 11.309 5.764 1.00 82.50 174 ASP A CA 1
ATOM 1408 C C . ASP A 1 174 ? 3.422 11.514 5.851 1.00 82.50 174 ASP A C 1
ATOM 1410 O O . ASP A 1 174 ? 3.974 11.690 6.945 1.00 82.50 174 ASP A O 1
ATOM 1414 N N . PHE A 1 175 ? 4.114 11.413 4.709 1.00 73.25 175 PHE A N 1
ATOM 1415 C CA . PHE A 1 175 ? 5.575 11.553 4.587 1.00 73.25 175 PHE A CA 1
ATOM 1416 C C . PHE A 1 175 ? 6.072 12.986 4.534 1.00 73.25 175 PHE A C 1
ATOM 1418 O O . PHE A 1 175 ? 7.277 13.209 4.673 1.00 73.25 175 PHE A O 1
ATOM 1425 N N . GLU A 1 176 ? 5.191 13.945 4.280 1.00 73.25 176 GLU A N 1
ATOM 1426 C CA . GLU A 1 176 ? 5.543 15.359 4.374 1.00 73.25 176 GLU A CA 1
ATOM 1427 C C . GLU A 1 176 ? 5.526 15.816 5.835 1.00 73.25 176 GLU A C 1
ATOM 1429 O O . GLU A 1 176 ? 6.142 16.822 6.180 1.00 73.25 176 GLU A O 1
ATOM 1434 N N . GLY A 1 177 ? 4.937 14.997 6.712 1.00 74.50 177 GLY A N 1
ATOM 1435 C CA . GLY A 1 177 ? 4.702 15.350 8.100 1.00 74.50 177 GLY A CA 1
ATOM 1436 C C . GLY A 1 177 ? 3.409 16.138 8.258 1.00 74.50 177 GLY A C 1
ATOM 1437 O O . GLY A 1 177 ? 3.215 16.733 9.312 1.00 74.50 177 GLY A O 1
ATOM 1438 N N . ASP A 1 178 ? 2.528 16.124 7.255 1.00 84.75 178 ASP A N 1
ATOM 1439 C CA . ASP A 1 178 ? 1.181 16.646 7.407 1.00 84.75 178 ASP A CA 1
ATOM 1440 C C . ASP A 1 178 ? 0.376 15.696 8.285 1.00 84.75 178 ASP A C 1
ATOM 1442 O O . ASP A 1 178 ? 0.479 14.470 8.176 1.00 84.75 178 ASP A O 1
ATOM 1446 N N . TYR A 1 179 ? -0.433 16.273 9.169 1.00 88.19 179 TYR A N 1
ATOM 1447 C CA . TYR A 1 179 ? -1.238 15.535 10.131 1.00 88.19 179 TYR A CA 1
ATOM 1448 C C . TYR A 1 179 ? -2.722 15.748 9.869 1.00 88.19 179 TYR A C 1
ATOM 1450 O O . TYR A 1 179 ? -3.168 16.863 9.601 1.00 88.19 179 TYR A O 1
ATOM 1458 N N . PHE A 1 180 ? -3.509 14.690 10.044 1.00 89.00 180 PHE A N 1
ATOM 1459 C CA . PHE A 1 180 ? -4.962 14.798 10.086 1.00 89.00 180 PHE A CA 1
ATOM 1460 C C . PHE A 1 180 ? -5.548 13.841 11.119 1.00 89.00 180 PHE A C 1
ATOM 1462 O O . PHE A 1 180 ? -4.997 12.776 11.397 1.00 89.00 180 PHE A O 1
ATOM 1469 N N . VAL A 1 181 ? -6.686 14.220 11.696 1.00 88.31 181 VAL A N 1
ATOM 1470 C CA . VAL A 1 181 ? -7.432 13.371 12.630 1.00 88.31 181 VAL A CA 1
ATOM 1471 C C . VAL A 1 181 ? -8.663 12.829 11.918 1.00 88.31 181 VAL A C 1
ATOM 1473 O O . VAL A 1 181 ? -9.432 13.606 11.355 1.00 88.31 181 VAL A O 1
ATOM 1476 N N . ALA A 1 182 ? -8.878 11.513 11.968 1.00 88.69 182 ALA A N 1
ATOM 1477 C CA . ALA A 1 182 ? -10.131 10.907 11.522 1.00 88.69 182 ALA A CA 1
ATOM 1478 C C . ALA A 1 182 ? -10.904 10.308 12.702 1.00 88.69 182 ALA A C 1
ATOM 1480 O O . ALA A 1 182 ? -10.390 9.464 13.445 1.00 88.69 182 ALA A O 1
ATOM 1481 N N . SER A 1 183 ? -12.165 10.717 12.833 1.00 89.12 183 SER A N 1
ATOM 1482 C CA . SER A 1 183 ? -13.094 10.215 13.848 1.00 89.12 183 SER A CA 1
ATOM 1483 C C . SER A 1 183 ? -13.945 9.077 13.285 1.00 89.12 183 SER A C 1
ATOM 1485 O O . SER A 1 183 ? -14.871 9.304 12.504 1.00 89.12 183 SER A O 1
ATOM 1487 N N . HIS A 1 184 ? -13.658 7.852 13.716 1.00 90.00 184 HIS A N 1
ATOM 1488 C CA . HIS A 1 184 ? -14.428 6.659 13.384 1.00 90.00 184 HIS A CA 1
ATOM 1489 C C . HIS A 1 184 ? -15.563 6.495 14.397 1.00 90.00 184 HIS A C 1
ATOM 1491 O O . HIS A 1 184 ? -15.364 6.014 15.515 1.00 90.00 184 HIS A O 1
ATOM 1497 N N . LYS A 1 185 ? -16.763 6.935 14.011 1.00 91.62 185 LYS A N 1
ATOM 1498 C CA . LYS A 1 185 ? -17.974 6.824 14.838 1.00 91.62 185 LYS A CA 1
ATOM 1499 C C . LYS A 1 185 ? -18.630 5.467 14.656 1.00 91.62 185 LYS A C 1
ATOM 1501 O O . LYS A 1 185 ? -18.696 4.974 13.532 1.00 91.62 185 LYS A O 1
ATOM 1506 N N . ILE A 1 186 ? -19.141 4.899 15.743 1.00 91.69 186 ILE A N 1
ATOM 1507 C CA . ILE A 1 186 ? -19.757 3.574 15.771 1.00 91.69 186 ILE A CA 1
ATOM 1508 C C . ILE A 1 186 ? -21.261 3.707 15.985 1.00 91.69 186 ILE A C 1
ATOM 1510 O O . ILE A 1 186 ? -21.712 4.224 17.007 1.00 91.69 186 ILE A O 1
ATOM 1514 N N . LYS A 1 187 ? -22.044 3.179 15.047 1.00 91.31 187 LYS A N 1
ATOM 1515 C CA . LYS A 1 187 ? -23.500 3.058 15.154 1.00 91.31 187 LYS A CA 1
ATOM 1516 C C . LYS A 1 187 ? -23.902 1.654 14.720 1.00 91.31 187 LYS A C 1
ATOM 1518 O O . LYS A 1 187 ? -23.408 1.174 13.708 1.00 91.31 187 LYS A O 1
ATOM 1523 N N . ASP A 1 188 ? -24.757 0.995 15.500 1.00 90.44 188 ASP A N 1
ATOM 1524 C CA . ASP A 1 188 ? -25.264 -0.352 15.194 1.00 90.44 188 ASP A CA 1
ATOM 1525 C C . ASP A 1 188 ? -24.144 -1.372 14.879 1.00 90.44 188 ASP A C 1
ATOM 1527 O O . ASP A 1 188 ? -24.228 -2.137 13.924 1.00 90.44 188 ASP A O 1
ATOM 1531 N N . GLU A 1 189 ? -23.057 -1.341 15.666 1.00 89.44 189 GLU A N 1
ATOM 1532 C CA . GLU A 1 189 ? -21.841 -2.159 15.480 1.00 89.44 189 GLU A CA 1
ATOM 1533 C C . GLU A 1 189 ? -21.156 -2.008 14.107 1.00 89.44 189 GLU A C 1
ATOM 1535 O O . GLU A 1 189 ? -20.401 -2.875 13.670 1.00 89.44 189 GLU A O 1
ATOM 1540 N N . LYS A 1 190 ? -21.355 -0.865 13.445 1.00 88.50 190 LYS A N 1
ATOM 1541 C CA . LYS A 1 190 ? -20.665 -0.484 12.211 1.00 88.50 190 LYS A CA 1
ATOM 1542 C C . LYS A 1 190 ? -19.982 0.867 12.373 1.00 88.50 190 LYS A C 1
ATOM 1544 O O . LYS A 1 190 ? -20.459 1.741 13.097 1.00 88.50 190 LYS A O 1
ATOM 1549 N N . ILE A 1 191 ? -18.854 1.041 11.692 1.00 87.38 191 ILE A N 1
ATOM 1550 C CA . ILE A 1 191 ? -18.239 2.361 11.515 1.00 87.38 191 ILE A CA 1
ATOM 1551 C C . ILE A 1 191 ? -19.190 3.179 10.617 1.00 87.38 191 ILE A C 1
ATOM 1553 O O . ILE A 1 191 ? -19.829 2.605 9.751 1.00 87.38 191 ILE A O 1
ATOM 1557 N N . VAL A 1 192 ? -19.377 4.483 10.830 1.00 85.06 192 VAL A N 1
ATOM 1558 C CA . VAL A 1 192 ? -20.272 5.315 9.983 1.00 85.06 192 VAL A CA 1
ATOM 1559 C C . VAL A 1 192 ? -19.634 6.614 9.484 1.00 85.06 192 VAL A C 1
ATOM 1561 O O . VAL A 1 192 ? -20.259 7.366 8.738 1.00 85.06 192 VAL A O 1
ATOM 1564 N N . ALA A 1 193 ? -18.400 6.911 9.890 1.00 71.69 193 ALA A N 1
ATOM 1565 C CA . ALA A 1 193 ? -17.703 8.148 9.548 1.00 71.69 193 ALA A CA 1
ATOM 1566 C C . ALA A 1 193 ? -16.178 7.949 9.544 1.00 71.69 193 ALA A C 1
ATOM 1568 O O . ALA A 1 193 ? -15.711 7.041 10.232 1.00 71.69 193 ALA A O 1
ATOM 1569 N N . PRO A 1 194 ? -15.405 8.825 8.872 1.00 63.00 194 PRO A N 1
ATOM 1570 C CA . PRO A 1 194 ? -15.802 9.785 7.833 1.00 63.00 194 PRO A CA 1
ATOM 1571 C C . PRO A 1 194 ? -15.753 9.160 6.426 1.00 63.00 194 PRO A C 1
ATOM 1573 O O . PRO A 1 194 ? -14.871 8.365 6.145 1.00 63.00 194 PRO A O 1
ATOM 1576 N N . LYS A 1 195 ? -16.629 9.573 5.494 1.00 57.56 195 LYS A N 1
ATOM 1577 C CA . LYS A 1 195 ? -16.644 9.058 4.102 1.00 57.56 195 LYS A CA 1
ATOM 1578 C C . LYS A 1 195 ? -15.347 9.293 3.304 1.00 57.56 195 LYS A C 1
ATOM 1580 O O . LYS A 1 195 ? -15.169 8.657 2.277 1.00 57.56 195 LYS A O 1
ATOM 1585 N N . VAL A 1 196 ? -14.495 10.233 3.721 1.00 57.28 196 VAL A N 1
ATOM 1586 C CA . VAL A 1 196 ? -13.439 10.805 2.858 1.00 57.28 196 VAL A CA 1
ATOM 1587 C C . VAL A 1 196 ? -12.031 10.279 3.178 1.00 57.28 196 VAL A C 1
ATOM 1589 O O . VAL A 1 196 ? -11.094 10.611 2.469 1.00 57.28 196 VAL A O 1
ATOM 1592 N N . ALA A 1 197 ? -11.845 9.485 4.239 1.00 60.81 197 ALA A N 1
ATOM 1593 C CA . ALA A 1 197 ? -10.495 9.123 4.693 1.00 60.81 197 ALA A CA 1
ATOM 1594 C C . ALA A 1 197 ? -10.457 7.843 5.545 1.00 60.81 197 ALA A C 1
ATOM 1596 O O . ALA A 1 197 ? -9.880 7.831 6.636 1.00 60.81 197 ALA A O 1
ATOM 1597 N N . VAL A 1 198 ? -11.130 6.773 5.116 1.00 68.94 198 VAL A N 1
ATOM 1598 C CA . VAL A 1 198 ? -11.225 5.572 5.954 1.00 68.94 198 VAL A CA 1
ATOM 1599 C C . VAL A 1 198 ? -9.975 4.717 5.791 1.00 68.94 198 VAL A C 1
ATOM 1601 O O . VAL A 1 198 ? -9.649 4.252 4.708 1.00 68.94 198 VAL A O 1
ATOM 1604 N N . LEU A 1 199 ? -9.278 4.492 6.900 1.00 83.75 199 LEU A N 1
ATOM 1605 C CA . LEU A 1 199 ? -8.174 3.533 6.996 1.00 83.75 199 LEU A CA 1
ATOM 1606 C C . LEU A 1 199 ? -8.558 2.288 7.799 1.00 83.75 199 LEU A C 1
ATOM 1608 O O . LEU A 1 199 ? -7.778 1.346 7.870 1.00 83.75 199 LEU A O 1
ATOM 1612 N N . PHE A 1 200 ? -9.759 2.277 8.380 1.00 87.62 200 PHE A N 1
ATOM 1613 C CA . PHE A 1 200 ? -10.398 1.122 9.002 1.00 87.62 200 PHE A CA 1
ATOM 1614 C C . PHE A 1 200 ? -11.825 0.983 8.470 1.00 87.62 200 PHE A C 1
ATOM 1616 O O . PHE A 1 200 ? -12.724 1.690 8.918 1.00 87.62 200 PHE A O 1
ATOM 1623 N N . ASN A 1 201 ? -12.058 0.059 7.543 1.00 81.31 201 ASN A N 1
ATOM 1624 C CA . ASN A 1 201 ? -13.409 -0.270 7.072 1.00 81.31 201 ASN A CA 1
ATOM 1625 C C . ASN A 1 201 ? -14.119 -1.303 7.974 1.00 81.31 201 ASN A C 1
ATOM 1627 O O . ASN A 1 201 ? -15.333 -1.460 7.903 1.00 81.31 201 ASN A O 1
ATOM 1631 N N . ASN A 1 202 ? -13.381 -1.973 8.866 1.00 84.25 202 ASN A N 1
ATOM 1632 C CA . ASN A 1 202 ? -13.889 -3.044 9.718 1.00 84.25 202 ASN A CA 1
ATOM 1633 C C . ASN A 1 202 ? -13.749 -2.715 11.218 1.00 84.25 202 ASN A C 1
ATOM 1635 O O . ASN A 1 202 ? -12.646 -2.477 11.722 1.00 84.25 202 ASN A O 1
ATOM 1639 N N . LEU A 1 203 ? -14.870 -2.753 11.951 1.00 88.19 203 LEU A N 1
ATOM 1640 C CA . LEU A 1 203 ? -14.917 -2.448 13.388 1.00 88.19 203 LEU A CA 1
ATOM 1641 C C . LEU A 1 203 ? -14.113 -3.437 14.242 1.00 88.19 203 LEU A C 1
ATOM 1643 O O . LEU A 1 203 ? -13.455 -3.038 15.204 1.00 88.19 203 LEU A O 1
ATOM 1647 N N . THR A 1 204 ? -14.158 -4.725 13.909 1.00 90.19 204 THR A N 1
ATOM 1648 C CA . THR A 1 204 ? -13.413 -5.760 14.634 1.00 90.19 204 THR A CA 1
ATOM 1649 C C . THR A 1 204 ? -11.912 -5.523 14.502 1.00 90.19 204 THR A C 1
ATOM 1651 O O . THR A 1 204 ? -11.199 -5.531 15.505 1.00 90.19 204 THR A O 1
ATOM 1654 N N . THR A 1 205 ? -11.436 -5.221 13.292 1.00 88.31 205 THR A N 1
ATOM 1655 C CA . THR A 1 205 ? -10.032 -4.868 13.044 1.00 88.31 205 THR A CA 1
ATOM 1656 C C . THR A 1 205 ? -9.617 -3.619 13.822 1.00 88.31 205 THR A C 1
ATOM 1658 O O . THR A 1 205 ? -8.601 -3.650 14.514 1.00 88.31 205 THR A O 1
ATOM 1661 N N . LEU A 1 206 ? -10.433 -2.558 13.799 1.00 90.75 206 LEU A N 1
ATOM 1662 C CA . LEU A 1 206 ? -10.196 -1.333 14.572 1.00 90.75 206 LEU A CA 1
ATOM 1663 C C . LEU A 1 206 ? -10.044 -1.615 16.076 1.00 90.75 206 LEU A C 1
ATOM 1665 O O . LEU A 1 206 ? -9.073 -1.185 16.701 1.00 90.75 206 LEU A O 1
ATOM 1669 N N . ARG A 1 207 ? -10.975 -2.382 16.657 1.00 93.31 207 ARG A N 1
ATOM 1670 C CA . ARG A 1 207 ? -10.943 -2.776 18.076 1.00 93.31 207 ARG A CA 1
ATOM 1671 C C . ARG A 1 207 ? -9.702 -3.599 18.417 1.00 93.31 207 ARG A C 1
ATOM 1673 O O . ARG A 1 207 ? -9.069 -3.343 19.440 1.00 93.31 207 ARG A O 1
ATOM 1680 N N . ASN A 1 208 ? -9.349 -4.564 17.572 1.00 92.19 208 ASN A N 1
ATOM 1681 C CA . ASN A 1 208 ? -8.198 -5.434 17.801 1.00 92.19 208 ASN A CA 1
ATOM 1682 C C . ASN A 1 208 ? -6.883 -4.652 17.758 1.00 92.19 208 ASN A C 1
ATOM 1684 O O . ASN A 1 208 ? -6.054 -4.821 18.650 1.00 92.19 208 ASN A O 1
ATOM 1688 N N . VAL A 1 209 ? -6.715 -3.759 16.777 1.00 91.62 209 VAL A N 1
ATOM 1689 C CA . VAL A 1 209 ? -5.524 -2.903 16.675 1.00 91.62 209 VAL A CA 1
ATOM 1690 C C . VAL A 1 209 ? -5.423 -1.976 17.882 1.00 91.62 209 VAL A C 1
ATOM 1692 O O . VAL A 1 209 ? -4.363 -1.914 18.499 1.00 91.62 209 VAL A O 1
ATOM 1695 N N . PHE A 1 210 ? -6.524 -1.327 18.283 1.00 92.25 210 PHE A N 1
ATOM 1696 C CA . PHE A 1 210 ? -6.551 -0.489 19.485 1.00 92.25 210 PHE A CA 1
ATOM 1697 C C . PHE A 1 210 ? -6.070 -1.254 20.724 1.00 92.25 210 PHE A C 1
ATOM 1699 O O . PHE A 1 210 ? -5.137 -0.825 21.400 1.00 92.25 210 PHE A O 1
ATOM 1706 N N . ASN A 1 211 ? -6.675 -2.413 20.998 1.00 91.56 211 ASN A N 1
ATOM 1707 C CA . ASN A 1 211 ? -6.378 -3.202 22.193 1.00 91.56 211 ASN A CA 1
ATOM 1708 C C . ASN A 1 211 ? -4.952 -3.775 22.192 1.00 91.56 211 ASN A C 1
ATOM 1710 O O . ASN A 1 211 ? -4.360 -3.918 23.257 1.00 91.56 211 ASN A O 1
ATOM 1714 N N . ALA A 1 212 ? -4.400 -4.117 21.024 1.00 88.94 212 ALA A N 1
ATOM 1715 C CA . ALA A 1 212 ? -3.072 -4.719 20.918 1.00 88.94 212 ALA A CA 1
ATOM 1716 C C . ALA A 1 212 ? -1.931 -3.688 20.920 1.00 88.94 212 ALA A C 1
ATOM 1718 O O . ALA A 1 212 ? -0.847 -3.972 21.437 1.00 88.94 212 ALA A O 1
ATOM 1719 N N . TRP A 1 213 ? -2.158 -2.504 20.346 1.00 87.06 213 TRP A N 1
ATOM 1720 C CA . TRP A 1 213 ? -1.113 -1.500 20.145 1.00 87.06 213 TRP A CA 1
ATOM 1721 C C . TRP A 1 213 ? -1.036 -0.454 21.254 1.00 87.06 213 TRP A C 1
ATOM 1723 O O . TRP A 1 213 ? 0.065 -0.125 21.698 1.00 87.06 213 TRP A O 1
ATOM 1733 N N . ILE A 1 214 ? -2.176 0.040 21.750 1.00 81.56 214 ILE A N 1
ATOM 1734 C CA . ILE A 1 214 ? -2.196 1.101 22.771 1.00 81.56 214 ILE A CA 1
ATOM 1735 C C . ILE A 1 214 ? -1.444 0.731 24.051 1.00 81.56 214 ILE A C 1
ATOM 1737 O O . ILE A 1 214 ? -0.733 1.594 24.556 1.00 81.56 214 ILE A O 1
ATOM 1741 N N . PRO A 1 215 ? -1.500 -0.510 24.566 1.00 75.12 215 PRO A N 1
ATOM 1742 C CA . PRO A 1 215 ? -0.709 -0.872 25.741 1.00 75.12 215 PRO A CA 1
ATOM 1743 C C . PRO A 1 215 ? 0.806 -0.829 25.507 1.00 75.12 215 PRO A C 1
ATOM 1745 O O . PRO A 1 215 ? 1.565 -0.759 26.467 1.00 75.12 215 PRO A O 1
ATOM 1748 N N . LYS A 1 216 ? 1.251 -0.909 24.246 1.00 73.75 216 LYS A N 1
ATOM 1749 C CA . LYS A 1 216 ? 2.667 -0.996 23.877 1.00 73.75 216 LYS A CA 1
ATOM 1750 C C . LYS A 1 216 ? 3.260 0.367 23.498 1.00 73.75 216 LYS A C 1
ATOM 1752 O O . LYS A 1 216 ? 4.434 0.580 23.764 1.00 73.75 216 LYS A O 1
ATOM 1757 N N . GLN A 1 217 ? 2.478 1.257 22.871 1.00 65.88 217 GLN A N 1
ATOM 1758 C CA . GLN A 1 217 ? 2.895 2.581 22.351 1.00 65.88 217 GLN A CA 1
ATOM 1759 C C . GLN A 1 217 ? 4.275 2.609 21.657 1.00 65.88 217 GLN A C 1
ATOM 1761 O O . GLN A 1 217 ? 4.997 3.604 21.718 1.00 65.88 217 GLN A O 1
ATOM 1766 N N . VAL A 1 218 ? 4.672 1.528 20.979 1.00 66.81 218 VAL A N 1
ATOM 1767 C CA . VAL A 1 218 ? 5.981 1.470 20.317 1.00 66.81 218 VAL A CA 1
ATOM 1768 C C . VAL A 1 218 ? 5.862 2.079 18.922 1.00 66.81 218 VAL A C 1
ATOM 1770 O O . VAL A 1 218 ? 5.621 1.380 17.943 1.00 66.81 218 VAL A O 1
ATOM 1773 N N . GLY A 1 219 ? 6.009 3.402 18.838 1.00 76.75 219 GLY A N 1
ATOM 1774 C CA . GLY A 1 219 ? 6.123 4.115 17.564 1.00 76.75 219 GLY A CA 1
ATOM 1775 C C . GLY A 1 219 ? 4.863 4.074 16.697 1.00 76.75 219 GLY A C 1
ATOM 1776 O O . GLY A 1 219 ? 3.778 3.747 17.161 1.00 76.75 219 GLY A O 1
ATOM 1777 N N . SER A 1 220 ? 5.004 4.472 15.433 1.00 83.88 220 SER A N 1
ATOM 1778 C CA . SER A 1 220 ? 3.897 4.571 14.469 1.00 83.88 220 SER A CA 1
ATOM 1779 C C . SER A 1 220 ? 3.640 3.249 13.753 1.00 83.88 220 SER A C 1
ATOM 1781 O O . SER A 1 220 ? 4.569 2.469 13.563 1.00 83.88 220 SER A O 1
ATOM 1783 N N . LEU A 1 221 ? 2.399 3.022 13.318 1.00 86.69 221 LEU A N 1
ATOM 1784 C CA . LEU A 1 221 ? 2.055 1.850 12.511 1.00 86.69 221 LEU A CA 1
ATOM 1785 C C . LEU A 1 221 ? 2.017 2.189 11.028 1.00 86.69 221 LEU A C 1
ATOM 1787 O O . LEU A 1 221 ? 1.501 3.240 10.633 1.00 86.69 221 LEU A O 1
ATOM 1791 N N . PHE A 1 222 ? 2.499 1.250 10.223 1.00 84.88 222 PHE A N 1
ATOM 1792 C CA . PHE A 1 222 ? 2.200 1.193 8.804 1.00 84.88 222 PHE A CA 1
ATOM 1793 C C . PHE A 1 222 ? 0.892 0.453 8.569 1.00 84.88 222 PHE A C 1
ATOM 1795 O O . PHE A 1 222 ? 0.524 -0.457 9.316 1.00 84.88 222 PHE A O 1
ATOM 1802 N N . ILE A 1 223 ? 0.240 0.811 7.470 1.00 87.69 223 ILE A N 1
ATOM 1803 C CA . ILE A 1 223 ? -0.885 0.065 6.927 1.00 87.69 223 ILE A CA 1
ATOM 1804 C C . ILE A 1 223 ? -0.385 -0.600 5.651 1.00 87.69 223 ILE A C 1
ATOM 1806 O O . ILE A 1 223 ? -0.066 0.070 4.664 1.00 87.69 223 ILE A O 1
ATOM 1810 N N . THR A 1 224 ? -0.254 -1.918 5.711 1.00 84.94 224 THR A N 1
ATOM 1811 C CA . THR A 1 224 ? 0.225 -2.761 4.619 1.00 84.94 224 THR A CA 1
ATOM 1812 C C . THR A 1 224 ? -0.923 -3.566 4.035 1.00 84.94 224 THR A C 1
ATOM 1814 O O . THR A 1 224 ? -1.853 -3.961 4.732 1.00 84.94 224 THR A O 1
ATOM 1817 N N . TYR A 1 225 ? -0.840 -3.839 2.742 1.00 87.12 225 TYR A N 1
ATOM 1818 C CA . TYR A 1 225 ? -1.752 -4.714 2.023 1.00 87.12 225 TYR A CA 1
ATOM 1819 C C . TYR A 1 225 ? -0.960 -5.894 1.515 1.00 87.12 225 TYR A C 1
ATOM 1821 O O . TYR A 1 225 ? 0.022 -5.714 0.796 1.00 87.12 225 TYR A O 1
ATOM 1829 N N . THR A 1 226 ? -1.384 -7.088 1.905 1.00 84.00 226 THR A N 1
ATOM 1830 C CA . THR A 1 226 ? -0.695 -8.333 1.568 1.00 84.00 226 THR A CA 1
ATOM 1831 C C . THR A 1 226 ? -1.636 -9.231 0.789 1.00 84.00 226 THR A C 1
ATOM 1833 O O . THR A 1 226 ? -2.797 -9.380 1.171 1.00 84.00 226 THR A O 1
ATOM 1836 N N . ALA A 1 227 ? -1.147 -9.882 -0.263 1.00 83.50 227 ALA A N 1
ATOM 1837 C CA . ALA A 1 227 ? -1.974 -10.795 -1.052 1.00 83.50 227 ALA A CA 1
ATOM 1838 C C . ALA A 1 227 ? -2.469 -12.005 -0.226 1.00 83.50 227 ALA A C 1
ATOM 1840 O O . ALA A 1 227 ? -3.453 -12.646 -0.584 1.00 83.50 227 ALA A O 1
ATOM 1841 N N . GLU A 1 228 ? -1.798 -12.307 0.891 1.00 80.56 228 GLU A N 1
ATOM 1842 C CA . GLU A 1 228 ? -2.129 -13.397 1.815 1.00 80.56 228 GLU A CA 1
ATOM 1843 C C . GLU A 1 228 ? -3.232 -13.065 2.817 1.00 80.56 228 GLU A C 1
ATOM 1845 O O . GLU A 1 228 ? -3.952 -13.969 3.240 1.00 80.56 228 GLU A O 1
ATOM 1850 N N . LYS A 1 229 ? -3.318 -11.811 3.275 1.00 78.44 229 LYS A N 1
ATOM 1851 C CA . LYS A 1 229 ? -4.110 -11.465 4.468 1.00 78.44 229 LYS A CA 1
ATOM 1852 C C . LYS A 1 229 ? -4.958 -10.207 4.322 1.00 78.44 229 LYS A C 1
ATOM 1854 O O . LYS A 1 229 ? -5.753 -9.928 5.216 1.00 78.44 229 LYS A O 1
ATOM 1859 N N . GLY A 1 230 ? -4.829 -9.449 3.234 1.00 82.88 230 GLY A N 1
ATOM 1860 C CA . GLY A 1 230 ? -5.496 -8.154 3.130 1.00 82.88 230 GLY A CA 1
ATOM 1861 C C . GLY A 1 230 ? -4.785 -7.076 3.920 1.00 82.88 230 GLY A C 1
ATOM 1862 O O . GLY A 1 230 ? -3.552 -7.032 3.968 1.00 82.88 230 GLY A O 1
ATOM 1863 N N . ILE A 1 231 ? -5.596 -6.194 4.500 1.00 85.00 231 ILE A N 1
ATOM 1864 C CA . ILE A 1 231 ? -5.143 -5.071 5.314 1.00 85.00 231 ILE A CA 1
ATOM 1865 C C . ILE A 1 231 ? -4.467 -5.614 6.569 1.00 85.00 231 ILE A C 1
ATOM 1867 O O . ILE A 1 231 ? -5.063 -6.359 7.350 1.00 85.00 231 ILE A O 1
ATOM 1871 N N . GLN A 1 232 ? -3.242 -5.175 6.796 1.00 86.06 232 GLN A N 1
ATOM 1872 C CA . GLN A 1 232 ? -2.491 -5.426 8.006 1.00 86.06 232 GLN A CA 1
ATOM 1873 C C . GLN A 1 232 ? -1.973 -4.119 8.591 1.00 86.06 2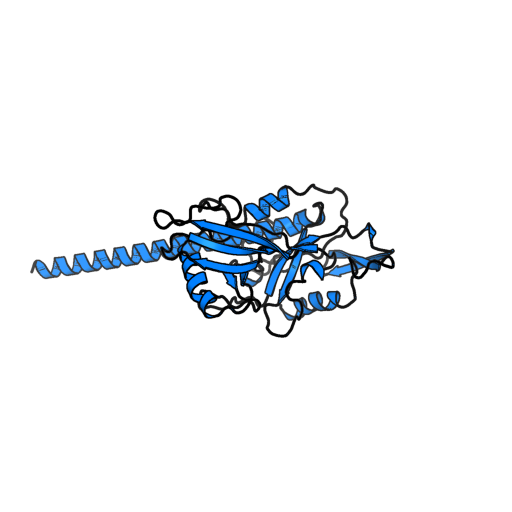32 GLN A C 1
ATOM 1875 O O . GLN A 1 232 ? -1.692 -3.150 7.889 1.00 86.06 232 GLN A O 1
ATOM 1880 N N . TYR A 1 233 ? -1.840 -4.120 9.913 1.00 87.12 233 TYR A N 1
ATOM 1881 C CA . TYR A 1 233 ? -1.235 -3.032 10.664 1.00 87.12 233 TYR A CA 1
ATOM 1882 C C . TYR A 1 233 ? 0.028 -3.588 11.281 1.00 87.12 233 TYR A C 1
ATOM 1884 O O . TYR A 1 233 ? -0.035 -4.509 12.102 1.00 87.12 233 TYR A O 1
ATOM 1892 N N . VAL A 1 234 ? 1.160 -3.061 10.841 1.00 83.00 234 VAL A N 1
ATOM 1893 C CA . VAL A 1 234 ? 2.477 -3.529 11.255 1.00 83.00 234 VAL A CA 1
ATOM 1894 C C . VAL A 1 234 ? 3.230 -2.391 11.922 1.00 83.00 234 VAL A C 1
ATOM 1896 O O . VAL A 1 234 ? 3.030 -1.220 11.588 1.00 83.00 234 VAL A O 1
ATOM 1899 N N . ASP A 1 235 ? 4.071 -2.723 12.891 1.00 81.50 235 ASP A N 1
ATOM 1900 C CA . ASP A 1 235 ? 4.991 -1.747 13.462 1.00 81.50 235 ASP A CA 1
ATOM 1901 C C . ASP A 1 235 ? 6.080 -1.343 12.452 1.00 81.50 235 ASP A C 1
ATOM 1903 O O . ASP A 1 235 ? 6.124 -1.816 11.312 1.00 81.50 235 ASP A O 1
ATOM 1907 N N . LEU A 1 236 ? 6.990 -0.463 12.872 1.00 74.19 236 LEU A N 1
ATOM 1908 C CA . LEU A 1 236 ? 8.079 0.013 12.016 1.00 74.19 236 LEU A CA 1
ATOM 1909 C C . LEU A 1 236 ? 9.042 -1.097 11.551 1.00 74.19 236 LEU A C 1
ATOM 1911 O O . LEU A 1 236 ? 9.814 -0.891 10.616 1.00 74.19 236 LEU A O 1
ATOM 1915 N N . TYR A 1 237 ? 8.991 -2.269 12.180 1.00 72.50 237 TYR A N 1
ATOM 1916 C CA . TYR A 1 237 ? 9.804 -3.432 11.845 1.00 72.50 237 TYR A CA 1
ATOM 1917 C C . TYR A 1 237 ? 9.062 -4.440 10.965 1.00 72.50 237 TYR A C 1
ATOM 1919 O O . TYR A 1 237 ? 9.655 -5.440 10.577 1.00 72.50 237 TYR A O 1
ATOM 1927 N N . GLY A 1 238 ? 7.799 -4.179 10.619 1.00 73.94 238 GLY A N 1
ATOM 1928 C CA . GLY A 1 238 ? 6.978 -5.088 9.824 1.00 73.94 238 GLY A CA 1
ATOM 1929 C C . GLY A 1 238 ? 6.299 -6.188 10.632 1.00 73.94 238 GLY A C 1
ATOM 1930 O O . GLY A 1 238 ? 5.694 -7.080 10.039 1.00 73.94 238 GLY A O 1
ATOM 1931 N N . VAL A 1 239 ? 6.354 -6.127 11.965 1.00 79.31 239 VAL A N 1
ATOM 1932 C CA . VAL A 1 239 ? 5.695 -7.113 12.821 1.00 79.31 239 VAL A CA 1
ATOM 1933 C C . VAL A 1 239 ? 4.201 -6.789 12.895 1.00 79.31 239 VAL A C 1
ATOM 1935 O O . VAL A 1 239 ? 3.838 -5.671 13.279 1.00 79.31 239 VAL A O 1
ATOM 1938 N N . PRO A 1 240 ? 3.306 -7.740 12.567 1.00 82.75 240 PRO A N 1
ATOM 1939 C CA . PRO A 1 240 ? 1.873 -7.543 12.721 1.00 82.75 240 PRO A CA 1
ATOM 1940 C C . PRO A 1 240 ? 1.485 -7.233 14.166 1.00 82.75 240 PRO A C 1
ATOM 1942 O O . PRO A 1 240 ? 1.817 -7.955 15.105 1.00 82.75 240 PRO A O 1
ATOM 1945 N N . VAL A 1 241 ? 0.710 -6.166 14.340 1.00 84.94 241 VAL A N 1
ATOM 1946 C CA . VAL A 1 241 ? 0.111 -5.797 15.628 1.00 84.94 241 VAL A CA 1
ATOM 1947 C C . VAL A 1 241 ? -0.999 -6.778 16.015 1.00 84.94 241 VAL A C 1
ATOM 1949 O O . VAL A 1 241 ? -1.219 -7.048 17.196 1.00 84.94 241 VAL A O 1
ATOM 1952 N N . VAL A 1 242 ? -1.709 -7.297 15.010 1.00 82.56 242 VAL A N 1
ATOM 1953 C CA . VAL A 1 242 ? -2.822 -8.242 15.136 1.00 82.56 242 VAL A CA 1
ATOM 1954 C C . VAL A 1 242 ? -2.584 -9.452 14.231 1.00 82.56 242 VAL A C 1
ATOM 1956 O O . VAL A 1 242 ? -2.143 -9.306 13.094 1.00 82.56 242 VAL A O 1
ATOM 1959 N N . GLY A 1 243 ? -2.914 -10.648 14.725 1.00 70.88 243 GLY A N 1
ATOM 1960 C CA . GLY A 1 243 ? -2.605 -11.916 14.051 1.00 70.88 243 GLY A CA 1
ATOM 1961 C C . GLY A 1 243 ? -1.241 -12.476 14.468 1.00 70.88 243 GLY A C 1
ATOM 1962 O O . GLY A 1 243 ? -0.337 -11.724 14.813 1.00 70.88 243 GLY A O 1
ATOM 1963 N N . LYS A 1 244 ? -1.121 -13.810 14.519 1.00 58.66 244 LYS A N 1
ATOM 1964 C CA . LYS A 1 244 ? 0.083 -14.493 15.026 1.00 58.66 244 LYS A CA 1
ATOM 1965 C C . LYS A 1 244 ? 1.134 -14.787 13.961 1.00 58.66 244 LYS A C 1
ATOM 1967 O O . LYS A 1 244 ? 2.282 -14.998 14.330 1.00 58.66 244 LYS A O 1
ATOM 1972 N N . ASP A 1 245 ? 0.766 -14.829 12.685 1.00 62.09 245 ASP A N 1
ATOM 1973 C CA . ASP A 1 245 ? 1.725 -15.227 11.652 1.00 62.09 245 ASP A CA 1
ATOM 1974 C C . ASP A 1 245 ? 2.408 -13.997 11.067 1.00 62.09 245 ASP A C 1
ATOM 1976 O O . ASP A 1 245 ? 1.746 -13.098 10.530 1.00 62.09 245 ASP A O 1
ATOM 1980 N N . GLU A 1 246 ? 3.733 -13.997 11.182 1.00 60.19 246 GLU A N 1
ATOM 1981 C CA . GLU A 1 246 ? 4.622 -13.054 10.520 1.00 60.19 246 GLU A CA 1
ATOM 1982 C C . GLU A 1 246 ? 4.349 -13.048 9.014 1.00 60.19 246 GLU A C 1
ATOM 1984 O O . GLU A 1 246 ? 3.993 -14.063 8.408 1.00 60.19 246 GLU A O 1
ATOM 1989 N N . VAL A 1 247 ? 4.485 -11.871 8.413 1.00 60.97 247 VAL A N 1
ATOM 1990 C CA . VAL A 1 247 ? 4.460 -11.734 6.961 1.00 60.97 247 VAL A CA 1
ATOM 1991 C C . VAL A 1 247 ? 5.656 -12.506 6.412 1.00 60.97 247 VAL A C 1
ATOM 1993 O O . VAL A 1 247 ? 6.788 -12.224 6.793 1.00 60.97 247 VAL A O 1
ATOM 1996 N N . GLN A 1 248 ? 5.424 -13.481 5.529 1.00 62.38 248 GLN A N 1
ATOM 1997 C CA . GLN A 1 248 ? 6.518 -14.309 4.998 1.00 62.38 248 GLN A CA 1
ATOM 1998 C C . GLN A 1 248 ? 7.517 -13.488 4.169 1.00 62.38 248 GLN A C 1
ATOM 2000 O O . GLN A 1 248 ? 8.698 -13.823 4.074 1.00 62.38 248 GLN A O 1
ATOM 2005 N N . GLN A 1 249 ? 7.045 -12.400 3.561 1.00 64.31 249 GLN A N 1
ATOM 2006 C CA . GLN A 1 249 ? 7.882 -11.478 2.809 1.00 64.31 249 GLN A CA 1
ATOM 2007 C C . GLN A 1 249 ? 8.643 -10.538 3.748 1.00 64.31 249 GLN A C 1
ATOM 2009 O O . GLN A 1 249 ? 8.059 -9.715 4.447 1.00 64.31 249 GLN A O 1
ATOM 2014 N N . ASN A 1 250 ? 9.973 -10.588 3.671 1.00 67.69 250 ASN A N 1
ATOM 2015 C CA . ASN A 1 250 ? 10.881 -9.699 4.410 1.00 67.69 250 ASN A CA 1
ATOM 2016 C C . ASN A 1 250 ? 10.908 -8.252 3.879 1.00 67.69 250 ASN A C 1
ATOM 2018 O O . ASN A 1 250 ? 11.768 -7.459 4.275 1.00 67.69 250 ASN A O 1
ATOM 2022 N N . TYR A 1 251 ? 10.036 -7.918 2.931 1.00 72.38 251 TYR A N 1
ATOM 2023 C CA . TYR A 1 251 ? 10.007 -6.628 2.268 1.00 72.38 251 TYR A CA 1
ATOM 2024 C C . TYR A 1 251 ? 8.570 -6.181 1.994 1.00 72.38 251 TYR A C 1
ATOM 2026 O O . TYR A 1 251 ? 7.649 -6.990 1.865 1.00 72.38 251 TYR A O 1
ATOM 2034 N N . SER A 1 252 ? 8.412 -4.870 1.876 1.00 77.06 252 SER A N 1
ATOM 2035 C CA . SER A 1 252 ? 7.202 -4.209 1.394 1.00 77.06 252 SER A CA 1
ATOM 2036 C C . SER A 1 252 ? 7.592 -3.158 0.364 1.00 77.06 252 SER A C 1
ATOM 2038 O O . SER A 1 252 ? 8.767 -2.818 0.232 1.00 77.06 252 SER A O 1
ATOM 2040 N N . VAL A 1 253 ? 6.621 -2.620 -0.362 1.00 80.31 253 VAL A N 1
ATOM 2041 C CA . VAL A 1 253 ? 6.840 -1.560 -1.341 1.00 80.31 253 VAL A CA 1
ATOM 2042 C C . VAL A 1 253 ? 5.918 -0.376 -1.089 1.00 80.31 253 VAL A C 1
ATOM 2044 O O . VAL A 1 253 ? 4.770 -0.532 -0.679 1.00 80.31 253 VAL A O 1
ATOM 2047 N N . PHE A 1 254 ? 6.421 0.821 -1.352 1.00 84.19 254 PHE A N 1
ATOM 2048 C CA . PHE A 1 254 ? 5.611 2.019 -1.525 1.00 84.19 254 PHE A CA 1
ATOM 2049 C C . PHE A 1 254 ? 5.311 2.207 -3.003 1.00 84.19 254 PHE A C 1
ATOM 2051 O O . PHE A 1 254 ? 6.202 2.030 -3.831 1.00 84.19 254 PHE A O 1
ATOM 2058 N N . VAL A 1 255 ? 4.095 2.643 -3.321 1.00 87.75 255 VAL A N 1
ATOM 2059 C CA . VAL A 1 255 ? 3.831 3.302 -4.604 1.00 87.75 255 VAL A CA 1
ATOM 2060 C C . VAL A 1 255 ? 4.357 4.722 -4.496 1.00 87.75 255 VAL A C 1
ATOM 2062 O O . VAL A 1 255 ? 4.012 5.418 -3.547 1.00 87.75 255 VAL A O 1
ATOM 2065 N N . CYS A 1 256 ? 5.201 5.149 -5.426 1.00 83.94 256 CYS A N 1
ATOM 2066 C CA . CYS A 1 256 ? 5.836 6.461 -5.405 1.00 83.94 256 CYS A CA 1
ATOM 2067 C C . CYS A 1 256 ? 5.381 7.288 -6.603 1.00 83.94 256 CYS A C 1
ATOM 2069 O O . CYS A 1 256 ? 5.405 6.790 -7.725 1.00 83.94 256 CYS A O 1
ATOM 2071 N N . VAL A 1 257 ? 5.041 8.557 -6.379 1.00 86.12 257 VAL A N 1
ATOM 2072 C CA . VAL A 1 257 ? 5.058 9.579 -7.433 1.00 86.12 257 VAL A CA 1
ATOM 2073 C C . VAL A 1 257 ? 6.448 10.190 -7.480 1.00 86.12 257 VAL A C 1
ATOM 2075 O O . VAL A 1 257 ? 6.984 10.609 -6.457 1.00 86.12 257 VAL A O 1
ATOM 2078 N N . HIS A 1 258 ? 7.053 10.196 -8.652 1.00 77.94 258 HIS A N 1
ATOM 2079 C CA . HIS A 1 258 ? 8.435 10.591 -8.854 1.00 77.94 258 HIS A CA 1
ATOM 2080 C C . HIS A 1 258 ? 8.531 12.005 -9.415 1.00 77.94 258 HIS A C 1
ATOM 2082 O O . HIS A 1 258 ? 7.773 12.379 -10.309 1.00 77.94 258 HIS A O 1
ATOM 2088 N N . ASP A 1 259 ? 9.506 12.771 -8.934 1.00 70.50 259 ASP A N 1
ATOM 2089 C CA . ASP A 1 259 ? 9.832 14.055 -9.541 1.00 70.50 259 ASP A CA 1
ATOM 2090 C C . ASP A 1 259 ? 10.351 13.850 -10.975 1.00 70.50 259 ASP A C 1
ATOM 2092 O O . ASP A 1 259 ? 11.054 12.870 -11.251 1.00 70.50 259 ASP A O 1
ATOM 2096 N N . PRO A 1 260 ? 10.079 14.791 -11.892 1.00 64.38 260 PRO A N 1
ATOM 2097 C CA . PRO A 1 260 ? 10.626 14.734 -13.236 1.00 64.38 260 PRO A CA 1
ATOM 2098 C C . PRO A 1 260 ? 12.145 14.943 -13.208 1.00 64.38 260 PRO A C 1
ATOM 2100 O O . PRO A 1 260 ? 12.630 16.024 -12.855 1.00 64.38 260 PRO A O 1
ATOM 2103 N N . VAL A 1 261 ? 12.928 13.918 -13.565 1.00 59.75 261 VAL A N 1
ATOM 2104 C CA . VAL A 1 261 ? 14.398 13.960 -13.404 1.00 59.75 261 VAL A CA 1
ATOM 2105 C C . VAL A 1 261 ? 15.129 14.487 -14.624 1.00 59.75 261 VAL A C 1
ATOM 2107 O O . VAL A 1 261 ? 16.273 14.933 -14.519 1.00 59.75 261 VAL A O 1
ATOM 2110 N N . ARG A 1 262 ? 14.494 14.490 -15.798 1.00 63.56 262 ARG A N 1
ATOM 2111 C CA . ARG A 1 262 ? 15.217 14.739 -17.054 1.00 63.56 262 ARG A CA 1
ATOM 2112 C C . ARG A 1 262 ? 15.864 16.126 -17.078 1.00 63.56 262 ARG A C 1
ATOM 2114 O O . ARG A 1 262 ? 16.926 16.296 -17.675 1.00 63.56 262 ARG A O 1
ATOM 2121 N N . GLN A 1 263 ? 15.249 17.086 -16.391 1.00 63.91 263 GLN A N 1
ATOM 2122 C CA . GLN A 1 263 ? 15.742 18.453 -16.211 1.00 63.91 263 GLN A CA 1
ATOM 2123 C C . GLN A 1 263 ? 16.932 18.584 -15.243 1.00 63.91 263 GLN A C 1
ATOM 2125 O O . GLN A 1 263 ? 17.596 19.614 -15.243 1.00 63.91 263 GLN A O 1
ATOM 2130 N N . TYR A 1 264 ? 17.221 17.563 -14.433 1.00 64.69 264 TYR A N 1
ATOM 2131 C CA . TYR A 1 264 ? 18.273 17.579 -13.411 1.00 64.69 264 TYR A CA 1
ATOM 2132 C C . TYR A 1 264 ? 19.532 16.791 -13.807 1.00 64.69 264 TYR A C 1
ATOM 2134 O O . TYR A 1 264 ? 20.554 16.878 -13.123 1.00 64.69 264 TYR A O 1
ATOM 2142 N N . CYS A 1 265 ? 19.502 16.051 -14.919 1.00 68.69 265 CYS A N 1
ATOM 2143 C CA . CYS A 1 265 ? 20.656 15.293 -15.400 1.00 68.69 265 CYS A CA 1
ATOM 2144 C C . CYS A 1 265 ? 21.551 16.112 -16.327 1.00 68.69 265 CYS A C 1
ATOM 2146 O O . CYS A 1 265 ? 21.126 16.557 -17.392 1.00 68.69 265 CYS A O 1
ATOM 2148 N N . PHE A 1 266 ? 22.821 16.234 -15.940 1.00 71.38 266 PHE A N 1
ATOM 2149 C CA . PHE A 1 266 ? 23.886 16.810 -16.755 1.00 71.38 266 PHE A CA 1
ATOM 2150 C C . PHE A 1 266 ? 24.371 15.828 -17.829 1.00 71.38 266 PHE A C 1
ATOM 2152 O O . PHE A 1 266 ? 24.514 16.210 -18.988 1.00 71.38 266 PHE A O 1
ATOM 2159 N N . SER A 1 267 ? 24.581 14.554 -17.472 1.00 73.94 267 SER A N 1
ATOM 2160 C CA . SER A 1 267 ? 24.949 13.492 -18.416 1.00 73.94 267 SER A CA 1
ATOM 2161 C C . SER A 1 267 ? 24.091 12.240 -18.222 1.00 73.94 267 SER A C 1
ATOM 2163 O O . SER A 1 267 ? 23.651 11.910 -17.116 1.00 73.94 267 SER A O 1
ATOM 2165 N N . ARG A 1 268 ? 23.809 11.562 -19.337 1.00 72.62 268 ARG A N 1
ATOM 2166 C CA . ARG A 1 268 ? 22.884 10.426 -19.421 1.00 72.62 268 ARG A CA 1
ATOM 2167 C C . ARG A 1 268 ? 23.648 9.165 -19.796 1.00 72.62 268 ARG A C 1
ATOM 2169 O O . ARG A 1 268 ? 24.606 9.229 -20.562 1.00 72.62 268 ARG A O 1
ATOM 2176 N N . GLY A 1 269 ? 23.184 8.034 -19.291 1.00 72.00 269 GLY A N 1
ATOM 2177 C CA . GLY A 1 269 ? 23.671 6.711 -19.651 1.00 72.00 269 GLY A CA 1
ATOM 2178 C C . GLY A 1 269 ? 22.537 5.702 -19.662 1.00 72.00 269 GLY A C 1
ATOM 2179 O O . GLY A 1 269 ? 21.364 6.059 -19.546 1.00 72.00 269 GLY A O 1
ATOM 2180 N N . LYS A 1 270 ? 22.908 4.437 -19.808 1.00 72.56 270 LYS A N 1
ATOM 2181 C CA . LYS A 1 270 ? 21.988 3.310 -19.882 1.00 72.56 270 LYS A CA 1
ATOM 2182 C C . LYS A 1 270 ? 22.438 2.237 -18.904 1.00 72.56 270 LYS A C 1
ATOM 2184 O O . LYS A 1 270 ? 23.635 1.975 -18.798 1.00 72.56 270 LYS A O 1
ATOM 2189 N N . ILE A 1 271 ? 21.495 1.632 -18.194 1.00 64.62 271 ILE A N 1
ATOM 2190 C CA . ILE A 1 271 ? 21.734 0.415 -17.414 1.00 64.62 271 ILE A CA 1
ATOM 2191 C C . ILE A 1 271 ? 20.899 -0.705 -18.017 1.00 64.62 271 ILE A C 1
ATOM 2193 O O . ILE A 1 271 ? 19.758 -0.487 -18.414 1.00 64.62 271 ILE A O 1
ATOM 2197 N N . LYS A 1 272 ? 21.466 -1.904 -18.101 1.00 62.22 272 LYS A N 1
ATOM 2198 C CA . LYS A 1 272 ? 20.740 -3.090 -18.546 1.00 62.22 272 LYS A CA 1
ATOM 2199 C C . LYS A 1 272 ? 20.358 -3.904 -17.317 1.00 62.22 272 LYS A C 1
ATOM 2201 O O . LYS A 1 272 ? 21.243 -4.280 -16.554 1.00 62.22 272 LYS A O 1
ATOM 2206 N N . ASP A 1 273 ? 19.070 -4.175 -17.143 1.00 56.62 273 ASP A N 1
ATOM 2207 C CA . ASP A 1 273 ? 18.588 -5.204 -16.219 1.00 56.62 273 ASP A CA 1
ATOM 2208 C C . ASP A 1 273 ? 17.755 -6.225 -17.006 1.00 56.62 273 ASP A C 1
ATOM 2210 O O . ASP A 1 273 ? 16.845 -5.882 -17.767 1.00 56.62 273 ASP A O 1
ATOM 2214 N N . CYS A 1 274 ? 18.141 -7.495 -16.873 1.00 60.91 274 CYS A N 1
ATOM 2215 C CA . CYS A 1 274 ? 17.717 -8.583 -17.747 1.00 60.91 274 CYS A CA 1
ATOM 2216 C C . CYS A 1 274 ? 17.897 -8.194 -19.228 1.00 60.91 274 CYS A C 1
ATOM 2218 O O . CYS A 1 274 ? 19.017 -7.923 -19.650 1.00 60.91 274 CYS A O 1
ATOM 2220 N N . ASP A 1 275 ? 16.812 -8.130 -20.005 1.00 63.47 275 ASP A N 1
ATOM 2221 C CA . ASP A 1 275 ? 16.812 -7.730 -21.420 1.00 63.47 275 ASP A CA 1
ATOM 2222 C C . ASP A 1 275 ? 16.284 -6.308 -21.655 1.00 63.47 275 ASP A C 1
ATOM 2224 O O . ASP A 1 275 ? 16.087 -5.906 -22.801 1.00 63.47 275 ASP A O 1
ATOM 2228 N N . ILE A 1 276 ? 16.040 -5.537 -20.591 1.00 59.28 276 ILE A N 1
ATOM 2229 C CA . ILE A 1 276 ? 15.508 -4.178 -20.693 1.00 59.28 276 ILE A CA 1
ATOM 2230 C C . ILE A 1 276 ? 16.630 -3.175 -20.429 1.00 59.28 276 ILE A C 1
ATOM 2232 O O . ILE A 1 276 ? 17.367 -3.264 -19.445 1.00 59.28 276 ILE A O 1
ATOM 2236 N N . GLU A 1 277 ? 16.754 -2.206 -21.332 1.00 66.12 277 GLU A N 1
ATOM 2237 C CA . GLU A 1 277 ? 17.643 -1.066 -21.164 1.00 66.12 277 GLU A CA 1
ATOM 2238 C C . GLU A 1 277 ? 16.879 0.100 -20.521 1.00 66.12 277 GLU A C 1
ATOM 2240 O O . GLU A 1 277 ? 15.900 0.619 -21.072 1.00 66.12 277 GLU A O 1
ATOM 2245 N N . TYR A 1 278 ? 17.341 0.516 -19.348 1.00 63.56 278 TYR A N 1
ATOM 2246 C CA . TYR A 1 278 ? 16.788 1.620 -18.581 1.00 63.56 278 TYR A CA 1
ATOM 2247 C C . TYR A 1 278 ? 17.658 2.863 -18.735 1.00 63.56 278 TYR A C 1
ATOM 2249 O O . TYR A 1 278 ? 18.891 2.791 -18.785 1.00 63.56 278 TYR A O 1
ATOM 2257 N N . ASP A 1 279 ? 17.011 4.022 -18.801 1.00 62.88 279 ASP A N 1
ATOM 2258 C CA . ASP A 1 279 ? 17.704 5.303 -18.781 1.00 62.88 279 ASP A CA 1
ATOM 2259 C C . ASP A 1 279 ? 18.297 5.554 -17.390 1.00 62.88 279 ASP A C 1
ATOM 2261 O O . ASP A 1 279 ? 17.643 5.341 -16.370 1.00 62.88 279 ASP A O 1
ATOM 2265 N N . SER A 1 280 ? 19.537 6.034 -17.343 1.00 65.19 280 SER A N 1
ATOM 2266 C CA . SER A 1 280 ? 20.225 6.387 -16.102 1.00 65.19 280 SER A CA 1
ATOM 2267 C C . SER A 1 280 ? 20.801 7.800 -16.165 1.00 65.19 280 SER A C 1
ATOM 2269 O O . SER A 1 280 ? 21.238 8.282 -17.216 1.00 65.19 280 SER A O 1
ATOM 2271 N N . CYS A 1 281 ? 20.817 8.475 -15.020 1.00 65.56 281 CYS A N 1
ATOM 2272 C CA . CYS A 1 281 ? 21.567 9.710 -14.826 1.00 65.56 281 CYS A CA 1
ATOM 2273 C C . CYS A 1 281 ? 22.982 9.374 -14.385 1.00 65.56 281 CYS A C 1
ATOM 2275 O O . CYS A 1 281 ? 23.209 9.039 -13.225 1.00 65.56 281 CYS A O 1
ATOM 2277 N N . VAL A 1 282 ? 23.935 9.487 -15.304 1.00 67.06 282 VAL A N 1
ATOM 2278 C CA . VAL A 1 282 ? 25.349 9.239 -14.992 1.00 67.06 282 VAL A CA 1
ATOM 2279 C C . VAL A 1 282 ? 25.935 10.417 -14.217 1.00 67.06 282 VAL A C 1
ATOM 2281 O O . VAL A 1 282 ? 26.766 10.226 -13.333 1.00 67.06 282 VAL A O 1
ATOM 2284 N N . GLN A 1 283 ? 25.480 11.637 -14.513 1.00 66.12 283 GLN A N 1
ATOM 2285 C CA . GLN A 1 283 ? 25.904 12.841 -13.811 1.00 66.12 283 GLN A CA 1
ATOM 2286 C C . GLN A 1 283 ? 24.753 13.831 -13.679 1.00 66.12 283 GLN A C 1
ATOM 2288 O O . GLN A 1 283 ? 24.012 14.089 -14.626 1.00 66.12 283 GLN A O 1
ATOM 2293 N N . CYS A 1 284 ? 24.658 14.442 -12.509 1.00 65.44 284 CYS A N 1
ATOM 2294 C CA . CYS A 1 284 ? 23.687 15.477 -12.200 1.00 65.44 284 CYS A CA 1
ATOM 2295 C C . CYS A 1 284 ? 24.187 16.891 -12.482 1.00 65.44 284 CYS A C 1
ATOM 2297 O O . CYS A 1 284 ? 25.392 17.147 -12.487 1.00 65.44 284 CYS A O 1
ATOM 2299 N N . LEU A 1 285 ? 23.243 17.823 -12.630 1.00 64.50 285 LEU A N 1
ATOM 2300 C CA . LEU A 1 285 ? 23.545 19.247 -12.523 1.00 64.50 285 LEU A CA 1
ATOM 2301 C C . LEU A 1 285 ? 24.111 19.568 -11.120 1.00 64.50 285 LEU A C 1
ATOM 2303 O O . LEU A 1 285 ? 23.738 18.926 -10.133 1.00 64.50 285 LEU A O 1
ATOM 2307 N N . PRO A 1 286 ? 25.029 20.541 -10.997 1.00 67.12 286 PRO A N 1
ATOM 2308 C CA . PRO A 1 286 ? 25.555 20.968 -9.700 1.00 67.12 286 PRO A CA 1
ATOM 2309 C C . PRO A 1 286 ? 24.473 21.645 -8.834 1.00 67.12 286 PRO A C 1
ATOM 2311 O O . PRO A 1 286 ? 23.470 22.135 -9.344 1.00 67.12 286 PRO A O 1
ATOM 2314 N N . ASN A 1 287 ? 24.702 21.717 -7.515 1.00 60.84 287 ASN A N 1
ATOM 2315 C CA . ASN A 1 287 ? 23.853 22.413 -6.526 1.00 60.84 287 ASN A CA 1
ATOM 2316 C C . ASN A 1 287 ? 22.422 21.870 -6.331 1.00 60.84 287 ASN A C 1
ATOM 2318 O O . ASN A 1 287 ? 21.574 22.565 -5.777 1.00 60.84 287 ASN A O 1
ATOM 2322 N N . LEU A 1 288 ? 22.149 20.615 -6.697 1.00 55.12 288 LEU A N 1
ATOM 2323 C CA . LEU A 1 288 ? 20.824 20.005 -6.496 1.00 55.12 288 LEU A CA 1
ATOM 2324 C C . LEU A 1 288 ? 20.520 19.595 -5.042 1.00 55.12 288 LEU A C 1
ATOM 2326 O O . LEU A 1 288 ? 19.415 19.148 -4.752 1.00 55.12 288 LEU A O 1
ATOM 2330 N N . GLY A 1 289 ? 21.472 19.720 -4.109 1.00 50.09 289 GLY A N 1
ATOM 2331 C CA . GLY A 1 289 ? 21.233 19.449 -2.684 1.00 50.09 289 GLY A CA 1
ATOM 2332 C C . GLY A 1 289 ? 20.773 18.015 -2.385 1.00 50.09 289 GLY A C 1
ATOM 2333 O O . GLY A 1 289 ? 19.866 17.828 -1.582 1.00 50.09 289 GLY A O 1
ATOM 2334 N N . MET A 1 290 ? 21.367 17.014 -3.051 1.00 43.78 290 MET A N 1
ATOM 2335 C CA . MET A 1 290 ? 20.971 15.592 -2.998 1.00 43.78 290 MET A CA 1
ATOM 2336 C C . MET A 1 290 ? 19.590 15.266 -3.601 1.00 43.78 290 MET A C 1
ATOM 2338 O O . MET A 1 290 ? 19.137 14.129 -3.498 1.00 43.78 290 MET A O 1
ATOM 2342 N N . ARG A 1 291 ? 18.928 16.216 -4.273 1.00 44.03 291 ARG A N 1
ATOM 2343 C CA . ARG A 1 291 ? 17.684 15.952 -5.009 1.00 44.03 291 ARG A CA 1
ATOM 2344 C C . ARG A 1 291 ? 18.000 15.282 -6.347 1.00 44.03 291 ARG A C 1
ATOM 2346 O O . ARG A 1 291 ? 18.852 15.762 -7.089 1.00 44.03 291 ARG A O 1
ATOM 2353 N N . ASN A 1 292 ? 17.285 14.201 -6.660 1.00 45.78 292 ASN A N 1
ATOM 2354 C CA . ASN A 1 292 ? 17.216 13.595 -7.996 1.00 45.78 292 ASN A CA 1
ATOM 2355 C C . ASN A 1 292 ? 18.533 13.062 -8.594 1.00 45.78 292 ASN A C 1
ATOM 2357 O O . ASN A 1 292 ? 18.643 12.943 -9.810 1.00 45.78 292 ASN A O 1
ATOM 2361 N N . CYS A 1 293 ? 19.507 12.674 -7.762 1.00 45.72 293 CYS A N 1
ATOM 2362 C CA . CYS A 1 293 ? 20.771 12.077 -8.208 1.00 45.72 293 CYS A CA 1
ATOM 2363 C C . CYS A 1 293 ? 20.951 10.665 -7.662 1.00 45.72 293 CYS A C 1
ATOM 2365 O O . CYS A 1 293 ? 20.767 10.444 -6.466 1.00 45.72 293 CYS A O 1
ATOM 2367 N N . GLN A 1 294 ? 21.390 9.727 -8.509 1.00 46.72 294 GLN A N 1
ATOM 2368 C CA . GLN A 1 294 ? 21.979 8.476 -8.032 1.00 46.72 294 GLN A CA 1
ATOM 2369 C C . GLN A 1 294 ? 23.300 8.812 -7.323 1.00 46.72 294 GLN A C 1
ATOM 2371 O O . GLN A 1 294 ? 24.372 8.793 -7.919 1.00 46.72 294 GLN A O 1
ATOM 2376 N N . LEU A 1 295 ? 23.246 9.147 -6.034 1.00 38.06 295 LEU A N 1
ATOM 2377 C CA . LEU A 1 295 ? 24.401 8.908 -5.176 1.00 38.06 295 LEU A CA 1
ATOM 2378 C C . LEU A 1 295 ? 24.611 7.388 -5.188 1.00 38.06 295 LEU A C 1
ATOM 2380 O O . LEU A 1 295 ? 23.649 6.643 -4.997 1.00 38.06 295 LEU A O 1
ATOM 2384 N N . GLY A 1 296 ? 25.837 6.924 -5.446 1.00 36.34 296 GLY A N 1
ATOM 2385 C CA . GLY A 1 296 ? 26.189 5.516 -5.709 1.00 36.34 296 GLY A CA 1
ATOM 2386 C C . GLY A 1 296 ? 25.805 4.475 -4.640 1.00 36.34 296 GLY A C 1
ATOM 2387 O O . GLY A 1 296 ? 26.175 3.314 -4.770 1.00 36.34 296 GLY A O 1
ATOM 2388 N N . MET A 1 297 ? 25.051 4.850 -3.603 1.00 34.78 297 MET A N 1
ATOM 2389 C CA . MET A 1 297 ? 24.442 3.935 -2.638 1.00 34.78 297 MET A CA 1
ATOM 2390 C C . MET A 1 297 ? 23.176 3.240 -3.171 1.00 34.78 297 MET A C 1
ATOM 2392 O O . MET A 1 297 ? 22.876 2.131 -2.743 1.00 34.78 297 MET A O 1
ATOM 2396 N N . ASN A 1 298 ? 22.443 3.820 -4.129 1.00 35.19 298 ASN A N 1
ATOM 2397 C CA . ASN A 1 298 ? 21.167 3.239 -4.585 1.00 35.19 298 ASN A CA 1
ATOM 2398 C C . ASN A 1 298 ? 21.323 2.020 -5.502 1.00 35.19 298 ASN A C 1
ATOM 2400 O O . ASN A 1 298 ? 20.469 1.135 -5.497 1.00 35.19 298 ASN A O 1
ATOM 2404 N N . THR A 1 299 ? 22.439 1.913 -6.226 1.00 33.84 299 THR A N 1
ATOM 2405 C CA . THR A 1 299 ? 22.789 0.704 -6.989 1.00 33.84 299 THR A CA 1
ATOM 2406 C C . THR A 1 299 ? 22.964 -0.508 -6.062 1.00 33.84 299 THR A C 1
ATOM 2408 O O . THR A 1 299 ? 22.738 -1.644 -6.471 1.00 33.84 299 THR A O 1
ATOM 2411 N N . ILE A 1 300 ? 23.320 -0.279 -4.791 1.00 27.80 300 ILE A N 1
ATOM 2412 C CA . ILE A 1 300 ? 23.525 -1.333 -3.789 1.00 27.80 300 ILE A CA 1
ATOM 2413 C C . ILE A 1 300 ? 22.184 -1.941 -3.350 1.00 27.80 300 ILE A C 1
ATOM 2415 O O . ILE A 1 300 ? 22.094 -3.159 -3.218 1.00 27.80 300 ILE A O 1
ATOM 2419 N N . PHE A 1 301 ? 21.123 -1.138 -3.192 1.00 33.53 301 PHE A N 1
ATOM 2420 C CA . PHE A 1 301 ? 19.810 -1.639 -2.759 1.00 33.53 301 PHE A CA 1
ATOM 2421 C C . PHE A 1 301 ? 19.120 -2.518 -3.805 1.00 33.53 301 PHE A C 1
ATOM 2423 O O . PHE A 1 301 ? 18.515 -3.521 -3.436 1.00 33.53 301 PHE A O 1
ATOM 2430 N N . PHE A 1 302 ? 19.252 -2.203 -5.097 1.00 34.12 302 PHE A N 1
ATOM 2431 C CA . PHE A 1 302 ? 18.699 -3.054 -6.155 1.00 34.12 302 PHE A CA 1
ATOM 2432 C C . PHE A 1 302 ? 19.541 -4.314 -6.395 1.00 34.12 302 PHE A C 1
ATOM 2434 O O . PHE A 1 302 ? 18.976 -5.388 -6.574 1.00 34.12 302 PHE A O 1
ATOM 2441 N N . ASN A 1 303 ? 20.875 -4.246 -6.282 1.00 27.34 303 ASN A N 1
ATOM 2442 C CA . ASN A 1 303 ? 21.715 -5.452 -6.322 1.00 27.34 303 ASN A CA 1
ATOM 2443 C C . ASN A 1 303 ? 21.453 -6.391 -5.131 1.00 27.34 303 ASN A C 1
ATOM 2445 O O . ASN A 1 303 ? 21.514 -7.607 -5.289 1.00 27.34 303 ASN A O 1
ATOM 2449 N N . LEU A 1 304 ? 21.074 -5.865 -3.963 1.00 29.20 304 LEU A N 1
ATOM 2450 C CA . LEU A 1 304 ? 20.598 -6.682 -2.842 1.00 29.20 304 LEU A CA 1
ATOM 2451 C C . LEU A 1 304 ? 19.361 -7.532 -3.202 1.00 29.20 304 LEU A C 1
ATOM 2453 O O . LEU A 1 304 ? 19.196 -8.590 -2.604 1.00 29.20 304 LEU A O 1
ATOM 2457 N N . LEU A 1 305 ? 18.535 -7.169 -4.199 1.00 35.84 305 LEU A N 1
ATOM 2458 C CA . LEU A 1 305 ? 17.423 -8.029 -4.643 1.00 35.84 305 LEU A CA 1
ATOM 2459 C C . LEU A 1 305 ? 17.879 -9.317 -5.317 1.00 35.84 305 LEU A C 1
ATOM 2461 O O . LEU A 1 305 ? 17.198 -10.325 -5.163 1.00 35.84 305 LEU A O 1
ATOM 2465 N N . SER A 1 306 ? 19.038 -9.319 -5.978 1.00 33.06 306 SER A N 1
ATOM 2466 C CA . SER A 1 306 ? 19.612 -10.566 -6.504 1.00 33.06 306 SER A CA 1
ATOM 2467 C C . SER A 1 306 ? 20.013 -11.549 -5.392 1.00 33.06 306 SER A C 1
ATOM 2469 O O . SER A 1 306 ? 20.240 -12.720 -5.663 1.00 33.06 306 SER A O 1
ATOM 2471 N N . ILE A 1 307 ? 20.056 -11.083 -4.135 1.00 30.02 307 ILE A N 1
ATOM 2472 C CA . ILE A 1 307 ? 20.333 -11.883 -2.934 1.00 30.02 307 ILE A CA 1
ATOM 2473 C C . ILE A 1 307 ? 19.027 -12.341 -2.245 1.00 30.02 307 ILE A C 1
ATOM 2475 O O . ILE A 1 307 ? 19.059 -13.253 -1.423 1.00 30.02 307 ILE A O 1
ATOM 2479 N N . PHE A 1 308 ? 17.873 -11.728 -2.551 1.00 34.62 308 PHE A N 1
ATOM 2480 C CA . PHE A 1 308 ? 16.573 -12.074 -1.948 1.00 34.62 308 PHE A CA 1
ATOM 2481 C C . PHE A 1 308 ? 15.689 -12.990 -2.815 1.00 34.62 308 PHE A C 1
ATOM 2483 O O . PHE A 1 308 ? 14.624 -13.397 -2.345 1.00 34.62 308 PHE A O 1
ATOM 2490 N N . THR A 1 309 ? 16.111 -13.313 -4.040 1.00 33.78 309 THR A N 1
ATOM 2491 C CA . THR A 1 309 ? 15.606 -14.446 -4.842 1.00 33.78 309 THR A CA 1
ATOM 2492 C C . THR A 1 309 ? 16.470 -15.673 -4.624 1.00 33.78 309 THR A C 1
ATOM 2494 O O . THR A 1 309 ? 15.895 -16.764 -4.432 1.00 33.78 309 THR A O 1
#

pLDDT: mean 71.95, std 16.54, range [27.34, 94.75]

Secondary structure (DSSP, 8-state):
-HHHHHHHHHHHHHHHHHHHHHHHHHHHHHHHHHHHHHHHHHHHHHHHHHGGGEES-EEEEEEE--TTS-TTTT-HHHHSSS-EEE------S-TTS-TTHHHHHHHHTSEEPSS----PPP-GGGGBBTTSSBPPTT---B-GGGSPEEEEEEEEEEEEE-TTSSEEEEEEE-SS--EEEEEEEEETTEE---TT--S---HHHHHHHHHHHTTT--SPEEEEEETTTEEEEE-TTS-BSSSSSPPS-SEEEEEEEEP--TTTEEEEEEEEETTEEEEEEEEEPTT-TTSS---TTHHHHHHTHHHH-

Radius of gyration: 22.92 Å; chains: 1; bounding box: 64×70×52 Å